Protein AF-A0A4T0FGI4-F1 (afdb_monomer_lite)

Foldseek 3Di:
DVVVVVVVVDPDDDDPVNVVVVVVVVVVVVVVVVVVVVVVVVVVVVVVVVVVVVVVVVVVVVVVVVVVVVVVVCVVPPDDPVVPDDFDDPVVCVVVDVDPDDPDPVVVVVVSVVVVVVVVVVVVVVVVVVVVVVVVVVVVVVVVVVVVVVVVVVVVVVVVVVVVVVVVVVVVVVVVVVVVVVVVVVCVVVVPDDDDDDDDDDDDDDDDDDDDDDDDDDDDDDDDDDDDDDDDDDD

Radius of gyration: 67.24 Å; chains: 1; bounding box: 96×57×202 Å

Sequence (235 aa):
MEQLQQTLESEGTLSLAQKVALLSHLKALNRDSSSVIRQSKQAAAHQAQLSDSVHARVQNLLYERRHLEQEIERCRNFETSYDKVPLVSLEDYQQAADTEQETDEHALMLNRLKFELSTRQQLSERRKQLQDIRSLINSENNETKNSLEDLDSDLDKFVDFARGIQSKLNKLDKVWESKEDKMEEEEEENGAEDSKASKDADDIEIDDVVDKQPQDRDTNDSDHQTAPAEQMDTN

pLDDT: mean 78.05, std 21.8, range [31.23, 98.62]

InterPro domains:
  IPR019163 THO complex, subunit 5 [PF09766] (26-179)
  IPR019163 THO complex, subunit 5 [PTHR13375] (11-171)

Organism: NCBI:txid1540922

Secondary structure (DSSP, 8-state):
-HHHHHHHSS-S---HHHHHHHHHHHHHHHHHHHHHHHHHHHHHHHHHHHHHHHHHHHHHHHHHHHHHHHHHHHHHT---GGGGSPPPPHHHHHHHS-----S-HHHHHHHHHHHHHHHHHHHHHHHHHHHHHHHHHHHHHHHHHHHHHHHHHHHHHHHHHHHHHHHHHHHHHHHHHHHHHHHHHHHHHHSSSS------------------------------------PPPP-

Structure (mmCIF, N/CA/C/O backbone):
data_AF-A0A4T0FGI4-F1
#
_entry.id   AF-A0A4T0FGI4-F1
#
loop_
_atom_site.group_PDB
_atom_site.id
_atom_site.type_symbol
_atom_site.label_atom_id
_atom_site.label_alt_id
_atom_site.label_comp_id
_atom_site.label_asym_id
_atom_site.label_entity_id
_atom_site.label_seq_id
_atom_site.pdbx_PDB_ins_code
_atom_site.Cartn_x
_atom_site.Cartn_y
_atom_site.Cartn_z
_atom_site.occupancy
_atom_site.B_iso_or_equiv
_atom_site.auth_seq_id
_atom_site.auth_comp_id
_atom_site.auth_asym_id
_atom_site.auth_atom_id
_atom_site.pdbx_PDB_model_num
ATOM 1 N N . MET A 1 1 ? 42.341 3.271 -67.255 1.00 49.94 1 MET A N 1
ATOM 2 C CA . MET A 1 1 ? 43.332 2.989 -66.193 1.00 49.94 1 MET A CA 1
ATOM 3 C C . MET A 1 1 ? 44.524 2.232 -66.767 1.00 49.94 1 MET A C 1
ATOM 5 O O . MET A 1 1 ? 45.614 2.773 -66.694 1.00 49.94 1 MET A O 1
ATOM 9 N N . GLU A 1 2 ? 44.328 1.097 -67.451 1.00 55.06 2 GLU A N 1
ATOM 10 C CA . GLU A 1 2 ? 45.424 0.339 -68.101 1.00 55.06 2 GLU A CA 1
ATOM 11 C C . GLU A 1 2 ? 46.259 1.158 -69.101 1.00 55.06 2 GLU A C 1
ATOM 13 O O . GLU A 1 2 ? 47.480 1.168 -69.011 1.00 55.06 2 GLU A O 1
ATOM 18 N N . GLN A 1 3 ? 45.627 1.940 -69.983 1.00 57.97 3 GLN A N 1
ATOM 19 C CA . GLN A 1 3 ? 46.348 2.776 -70.961 1.00 57.97 3 GLN A CA 1
ATOM 20 C C . GLN A 1 3 ? 47.203 3.889 -70.326 1.00 57.97 3 GLN A C 1
ATOM 22 O O . GLN A 1 3 ? 48.157 4.351 -70.938 1.00 57.97 3 GLN A O 1
ATOM 27 N N . LEU A 1 4 ? 46.878 4.324 -69.104 1.00 56.75 4 LEU A N 1
ATOM 28 C CA . LEU A 1 4 ? 47.635 5.351 -68.376 1.00 56.75 4 LEU A CA 1
ATOM 29 C C . LEU A 1 4 ? 48.815 4.752 -67.609 1.00 56.75 4 LEU A C 1
ATOM 31 O O . LEU A 1 4 ? 49.873 5.370 -67.504 1.00 56.75 4 LEU A O 1
ATOM 35 N N . GLN A 1 5 ? 48.636 3.535 -67.106 1.00 59.31 5 GLN A N 1
ATOM 36 C CA . GLN A 1 5 ? 49.669 2.772 -66.416 1.00 59.31 5 GLN A CA 1
ATOM 37 C C . GLN A 1 5 ? 50.796 2.392 -67.389 1.00 59.31 5 GLN A C 1
ATOM 39 O O . GLN A 1 5 ? 51.966 2.631 -67.107 1.00 59.31 5 GLN A O 1
ATOM 44 N N . GLN A 1 6 ? 50.425 1.986 -68.606 1.00 60.91 6 GLN A N 1
ATOM 45 C CA . GLN A 1 6 ? 51.356 1.657 -69.686 1.00 60.91 6 GLN A CA 1
ATOM 46 C C . GLN A 1 6 ? 52.189 2.863 -70.175 1.00 60.91 6 GLN A C 1
ATOM 48 O O . GLN A 1 6 ? 53.320 2.691 -70.616 1.00 60.91 6 GLN A O 1
ATOM 53 N N . THR A 1 7 ? 51.672 4.096 -70.059 1.00 59.41 7 THR A N 1
ATOM 54 C CA . THR A 1 7 ? 52.411 5.332 -70.409 1.00 59.41 7 THR A CA 1
ATOM 55 C C . THR A 1 7 ? 53.355 5.838 -69.318 1.00 59.41 7 THR A C 1
ATOM 57 O O . THR A 1 7 ? 54.210 6.680 -69.586 1.00 59.41 7 THR A O 1
ATOM 60 N N . LEU A 1 8 ? 53.184 5.364 -68.083 1.00 57.50 8 LEU A N 1
ATOM 61 C CA . LEU A 1 8 ? 54.008 5.751 -66.935 1.00 57.50 8 LEU A CA 1
ATOM 62 C C . LEU A 1 8 ? 55.274 4.888 -66.841 1.00 57.50 8 LEU A C 1
ATOM 64 O O . LEU A 1 8 ? 56.305 5.363 -66.380 1.00 57.50 8 LEU A O 1
ATOM 68 N N . GLU A 1 9 ? 55.189 3.647 -67.323 1.00 62.59 9 GLU A N 1
ATOM 69 C CA . GLU A 1 9 ? 56.288 2.677 -67.374 1.00 62.59 9 GLU A CA 1
ATOM 70 C C . GLU A 1 9 ? 57.295 2.960 -68.510 1.00 62.59 9 GLU A C 1
ATOM 72 O O . GLU A 1 9 ? 58.423 2.473 -68.470 1.00 62.59 9 GLU A O 1
ATOM 77 N N . SER A 1 10 ? 56.940 3.792 -69.499 1.00 57.97 10 SER A N 1
ATOM 78 C CA . SER A 1 10 ? 57.853 4.254 -70.552 1.00 57.97 10 SER A CA 1
ATOM 79 C C . SER A 1 10 ? 58.512 5.589 -70.172 1.00 57.97 10 SER A C 1
ATOM 81 O O . SER A 1 10 ? 57.996 6.665 -70.491 1.00 57.97 10 SER A O 1
ATOM 83 N N . GLU A 1 11 ? 59.655 5.555 -69.485 1.00 59.41 11 GLU A N 1
ATOM 84 C CA . GLU A 1 11 ? 60.453 6.762 -69.235 1.00 59.41 11 GLU A CA 1
ATOM 85 C C . GLU A 1 11 ? 60.992 7.352 -70.553 1.00 59.41 11 GLU A C 1
ATOM 87 O O . GLU A 1 11 ? 61.852 6.773 -71.212 1.00 59.41 11 GLU A O 1
ATOM 92 N N . GLY A 1 12 ? 60.490 8.531 -70.943 1.00 58.88 12 GLY A N 1
ATOM 93 C CA . GLY A 1 12 ? 60.982 9.251 -72.123 1.00 58.88 12 GLY A CA 1
ATOM 94 C C . GLY A 1 12 ? 60.157 10.478 -72.516 1.00 58.88 12 GLY A C 1
ATOM 95 O O . GLY A 1 12 ? 59.521 10.499 -73.561 1.00 58.88 12 GLY A O 1
ATOM 96 N N . THR A 1 13 ? 60.171 11.519 -71.676 1.00 64.38 13 THR A N 1
ATOM 97 C CA . THR A 1 13 ? 59.592 12.861 -71.917 1.00 64.38 13 THR A CA 1
ATOM 98 C C . THR A 1 13 ? 58.097 12.911 -72.267 1.00 64.38 13 THR A C 1
ATOM 100 O O . THR A 1 13 ? 57.708 13.242 -73.384 1.00 64.38 13 THR A O 1
ATOM 103 N N . LEU A 1 14 ? 57.231 12.712 -71.264 1.00 65.25 14 LEU A N 1
ATOM 104 C CA . LEU A 1 14 ? 55.844 13.183 -71.361 1.00 65.25 14 LEU A CA 1
ATOM 105 C C . LEU A 1 14 ? 55.843 14.686 -71.700 1.00 65.25 14 LEU A C 1
ATOM 107 O O . LEU A 1 14 ? 56.439 15.490 -70.968 1.00 65.25 14 LEU A O 1
ATOM 111 N N . SER A 1 15 ? 55.158 15.065 -72.778 1.00 83.00 15 SER A N 1
ATOM 112 C CA . SER A 1 15 ? 54.980 16.466 -73.170 1.00 83.00 15 SER A CA 1
ATOM 113 C C . SER A 1 15 ? 54.336 17.258 -72.026 1.00 83.00 15 SER A C 1
ATOM 115 O O . SER A 1 15 ? 53.506 16.731 -71.279 1.00 83.00 15 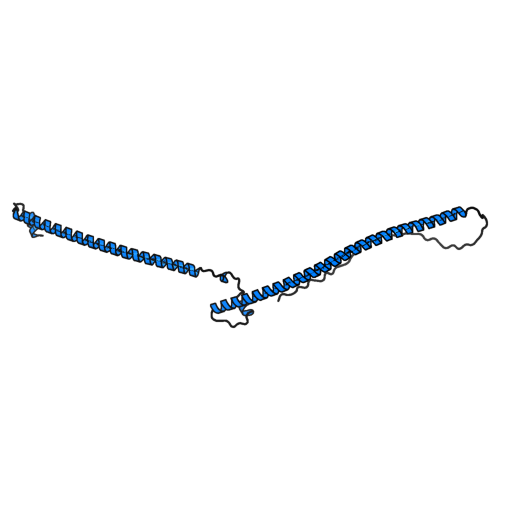SER A O 1
ATOM 117 N N . LEU A 1 16 ? 54.682 18.543 -71.882 1.00 83.00 16 LEU A N 1
ATOM 118 C CA . LEU A 1 16 ? 54.079 19.430 -70.878 1.00 83.00 16 LEU A CA 1
ATOM 119 C C . LEU A 1 16 ? 52.541 19.404 -70.951 1.00 83.00 16 LEU A C 1
ATOM 121 O O . LEU A 1 16 ? 51.880 19.367 -69.916 1.00 83.00 16 LEU A O 1
ATOM 125 N N . ALA A 1 17 ? 51.978 19.306 -72.160 1.00 84.75 17 ALA A N 1
ATOM 126 C CA . ALA A 1 17 ? 50.538 19.171 -72.369 1.00 84.75 17 ALA A CA 1
ATOM 127 C C . ALA A 1 17 ? 49.964 17.865 -71.780 1.00 84.75 17 ALA A C 1
ATOM 129 O O . ALA A 1 17 ? 48.913 17.890 -71.142 1.00 84.75 17 ALA A O 1
ATOM 130 N N . GLN A 1 18 ? 50.670 16.737 -71.923 1.00 85.00 18 GLN A N 1
ATOM 131 C CA . GLN A 1 18 ? 50.253 15.445 -71.363 1.00 85.00 18 GLN A CA 1
ATOM 132 C C . GLN A 1 18 ? 50.316 15.455 -69.829 1.00 85.00 18 GLN A C 1
ATOM 134 O O . GLN A 1 18 ? 49.384 14.996 -69.174 1.00 85.00 18 GLN A O 1
ATOM 139 N N . LYS A 1 19 ? 51.361 16.051 -69.236 1.00 86.50 19 LYS A N 1
ATOM 140 C CA . LYS A 1 19 ? 51.473 16.196 -67.771 1.00 86.50 19 LYS A CA 1
ATOM 141 C C . LYS A 1 19 ? 50.341 17.047 -67.196 1.00 86.50 19 LYS A C 1
ATOM 143 O O . LYS A 1 19 ? 49.751 16.682 -66.182 1.00 86.50 19 LYS A O 1
ATOM 148 N N . VAL A 1 20 ? 50.009 18.161 -67.853 1.00 89.12 20 VAL A N 1
ATOM 149 C CA . VAL A 1 20 ? 48.896 19.035 -67.447 1.00 89.12 20 VAL A CA 1
ATOM 150 C C . VAL A 1 20 ? 47.550 18.309 -67.553 1.00 89.12 20 VAL A C 1
ATOM 152 O O . VAL A 1 20 ? 46.724 18.455 -66.653 1.00 89.12 20 VAL A O 1
ATOM 155 N N . ALA A 1 21 ? 47.345 17.482 -68.584 1.00 90.00 21 ALA A N 1
ATOM 156 C CA . ALA A 1 21 ? 46.137 16.667 -68.734 1.00 90.00 21 ALA A CA 1
ATOM 157 C C . ALA A 1 21 ? 45.997 15.586 -67.643 1.00 90.00 21 ALA A C 1
ATOM 159 O O . ALA A 1 21 ? 44.913 15.390 -67.098 1.00 90.00 21 ALA A O 1
ATOM 160 N N . LEU A 1 22 ? 47.088 14.915 -67.257 1.00 89.00 22 LEU A N 1
ATOM 161 C CA . LEU A 1 22 ? 47.058 13.957 -66.144 1.00 89.00 22 LEU A CA 1
ATOM 162 C C . LEU A 1 22 ? 46.791 14.645 -64.804 1.00 89.00 22 LEU A C 1
ATOM 164 O O . LEU A 1 22 ? 45.999 14.156 -64.000 1.00 89.00 22 LEU A O 1
ATOM 168 N N . LEU A 1 23 ? 47.405 15.808 -64.572 1.00 91.62 23 LEU A N 1
ATOM 169 C CA . LEU A 1 23 ? 47.170 16.597 -63.364 1.00 91.62 23 LEU A CA 1
ATOM 170 C C . LEU A 1 23 ? 45.731 17.122 -63.283 1.00 91.62 23 LEU A C 1
ATOM 172 O O . LEU A 1 23 ? 45.169 17.161 -62.189 1.00 91.62 23 LEU A O 1
ATOM 176 N N . SER A 1 24 ? 45.118 17.525 -64.402 1.00 92.56 24 SER A N 1
ATOM 177 C CA . SER A 1 24 ? 43.709 17.935 -64.413 1.00 92.56 24 SER A CA 1
ATOM 178 C C . SER A 1 24 ? 42.778 16.751 -64.151 1.00 92.56 24 SER A C 1
ATOM 180 O O . SER A 1 24 ? 41.836 16.897 -63.373 1.00 92.56 24 SER A O 1
ATOM 182 N N . HIS A 1 25 ? 43.084 15.569 -64.697 1.00 94.12 25 HIS A N 1
ATOM 183 C CA . HIS A 1 25 ? 42.341 14.342 -64.417 1.00 94.12 25 HIS A CA 1
ATOM 184 C C . HIS A 1 25 ? 42.449 13.924 -62.943 1.00 94.12 25 HIS A C 1
ATOM 186 O O . HIS A 1 25 ? 41.434 13.645 -62.311 1.00 94.12 25 HIS A O 1
ATOM 192 N N . LEU A 1 26 ? 43.648 13.976 -62.351 1.00 94.25 26 LEU A N 1
ATOM 193 C CA . LEU A 1 26 ? 43.852 13.709 -60.923 1.00 94.25 26 LEU A CA 1
ATOM 194 C C . LEU A 1 26 ? 43.074 14.708 -60.058 1.00 94.25 26 LEU A C 1
ATOM 196 O O . LEU A 1 26 ? 42.402 14.307 -59.111 1.00 94.25 26 LEU A O 1
ATOM 200 N N . LYS A 1 27 ? 43.110 16.005 -60.393 1.00 95.81 27 LYS A N 1
ATOM 201 C CA . LYS A 1 27 ? 42.328 17.034 -59.686 1.00 95.81 27 LYS A CA 1
ATOM 202 C C . LYS A 1 27 ? 40.821 16.796 -59.795 1.00 95.81 27 LYS A C 1
ATOM 204 O O . LYS A 1 27 ? 40.122 16.987 -58.802 1.00 95.81 27 LYS A O 1
ATOM 209 N N . ALA A 1 28 ? 40.328 16.373 -60.960 1.00 95.44 28 ALA A N 1
ATOM 210 C CA . ALA A 1 28 ? 38.927 16.002 -61.146 1.00 95.44 28 ALA A CA 1
ATOM 211 C C . ALA A 1 28 ? 38.555 14.802 -60.261 1.00 95.44 28 ALA A C 1
ATOM 213 O O . ALA A 1 28 ? 37.633 14.904 -59.460 1.00 95.44 28 ALA A O 1
ATOM 214 N N . LEU A 1 29 ? 39.357 13.734 -60.289 1.00 95.81 29 LEU A N 1
ATOM 215 C CA . LEU A 1 29 ? 39.149 12.544 -59.462 1.00 95.81 29 LEU A CA 1
ATOM 216 C C . LEU A 1 29 ? 39.214 12.852 -57.954 1.00 95.81 29 LEU A C 1
ATOM 218 O O . LEU A 1 29 ? 38.436 12.317 -57.167 1.00 95.81 29 LEU A O 1
ATOM 222 N N . ASN A 1 30 ? 40.108 13.750 -57.530 1.00 96.06 30 ASN A N 1
ATOM 223 C CA . ASN A 1 30 ? 40.195 14.198 -56.140 1.00 96.06 30 ASN A CA 1
ATOM 224 C C . ASN A 1 30 ? 38.950 15.001 -55.720 1.00 96.06 30 ASN A C 1
ATOM 226 O O . ASN A 1 30 ? 38.432 14.807 -54.618 1.00 96.06 30 ASN A O 1
ATOM 230 N N . ARG A 1 31 ? 38.430 15.862 -56.604 1.00 96.19 31 ARG A N 1
ATOM 231 C CA . ARG A 1 31 ? 37.179 16.596 -56.373 1.00 96.19 31 ARG A CA 1
ATOM 232 C C . ARG A 1 31 ? 35.984 15.648 -56.281 1.00 96.19 31 ARG A C 1
ATOM 234 O O . ARG A 1 31 ? 35.157 15.828 -55.389 1.00 96.19 31 ARG A O 1
ATOM 241 N N . ASP A 1 32 ? 35.922 14.640 -57.145 1.00 96.19 32 ASP A N 1
ATOM 242 C CA . ASP A 1 32 ? 34.870 13.621 -57.123 1.00 96.19 32 ASP A CA 1
ATOM 243 C C . ASP A 1 32 ? 34.935 12.799 -55.831 1.00 96.19 32 ASP A C 1
ATOM 245 O O . ASP A 1 32 ? 33.934 12.679 -55.127 1.00 96.19 32 ASP A O 1
ATOM 249 N N . SER A 1 33 ? 36.128 12.342 -55.438 1.00 95.94 33 SER A N 1
ATOM 250 C CA . SER A 1 33 ? 36.358 11.661 -54.156 1.00 95.94 33 SER A CA 1
ATOM 251 C C . SER A 1 33 ? 35.946 12.528 -52.960 1.00 95.94 33 SER A C 1
ATOM 253 O O . SER A 1 33 ? 35.201 12.085 -52.087 1.00 95.94 33 SER A O 1
ATOM 255 N N . SER A 1 34 ? 36.331 13.806 -52.953 1.00 96.25 34 SER A N 1
ATOM 256 C CA . SER A 1 34 ? 35.939 14.756 -51.904 1.00 96.25 34 SER A CA 1
ATOM 257 C C . SER A 1 34 ? 34.422 14.980 -51.856 1.00 96.25 34 SER A C 1
ATOM 259 O O . SER A 1 34 ? 33.848 15.121 -50.774 1.00 96.25 34 SER A O 1
ATOM 261 N N . SER A 1 35 ? 33.755 14.990 -53.015 1.00 97.00 35 SER A N 1
ATOM 262 C CA . SER A 1 35 ? 32.295 15.076 -53.119 1.00 97.00 35 SER A CA 1
ATOM 263 C C . SER A 1 35 ? 31.624 13.837 -52.525 1.00 97.00 35 SER A C 1
ATOM 265 O O . SER A 1 35 ? 30.727 13.971 -51.693 1.00 97.00 35 SER A O 1
ATOM 267 N N . VAL A 1 36 ? 32.107 12.639 -52.870 1.00 97.25 36 VAL A N 1
ATOM 268 C CA . VAL A 1 36 ? 31.606 11.368 -52.323 1.00 97.25 36 VAL A CA 1
ATOM 269 C C . VAL A 1 36 ? 31.794 11.313 -50.806 1.00 97.25 36 VAL A C 1
ATOM 271 O O . VAL A 1 36 ? 30.851 10.982 -50.092 1.00 97.25 36 VAL A O 1
ATOM 274 N N . ILE A 1 37 ? 32.961 11.712 -50.291 1.00 97.19 37 ILE A N 1
ATOM 275 C CA . ILE A 1 37 ? 33.228 11.778 -48.843 1.00 97.19 37 ILE A CA 1
ATOM 276 C C . ILE A 1 37 ? 32.272 12.757 -48.152 1.00 97.19 37 ILE A C 1
ATOM 278 O O . ILE A 1 37 ? 31.762 12.485 -47.064 1.00 97.19 37 ILE A O 1
ATOM 282 N N . ARG A 1 38 ? 31.995 13.912 -48.767 1.00 97.44 38 ARG A N 1
ATOM 283 C CA . ARG A 1 38 ? 31.041 14.877 -48.210 1.00 97.44 38 ARG A CA 1
ATOM 284 C C . ARG A 1 38 ? 29.624 14.306 -48.173 1.00 97.44 38 ARG A C 1
ATOM 286 O O . ARG A 1 38 ? 28.947 14.472 -47.161 1.00 97.44 38 ARG A O 1
ATOM 293 N N . GLN A 1 39 ? 29.192 13.638 -49.240 1.00 97.38 39 GLN A N 1
ATOM 294 C CA . GLN A 1 39 ? 27.875 13.004 -49.314 1.00 97.38 39 GLN A CA 1
ATOM 295 C C . GLN A 1 39 ? 27.738 11.874 -48.290 1.00 97.38 39 GLN A C 1
ATOM 297 O O . GLN A 1 39 ? 26.747 11.833 -47.565 1.00 97.38 39 GLN A O 1
ATOM 302 N N . SER A 1 40 ? 28.745 11.007 -48.157 1.00 96.94 40 SER A N 1
ATOM 303 C CA . SER A 1 40 ? 28.722 9.920 -47.173 1.00 96.94 40 SER A CA 1
ATOM 304 C C . SER A 1 40 ? 28.716 10.450 -45.739 1.00 96.94 40 SER A C 1
ATOM 306 O O . SER A 1 40 ? 27.952 9.958 -44.912 1.00 96.94 40 SER A O 1
ATOM 308 N N . LYS A 1 41 ? 29.473 11.517 -45.449 1.00 98.00 41 LYS A N 1
ATOM 309 C CA . LYS A 1 41 ? 29.443 12.193 -44.144 1.00 98.00 41 LYS A CA 1
ATOM 310 C C . LYS A 1 41 ? 28.068 12.789 -43.838 1.00 98.00 41 LYS A C 1
ATOM 312 O O . LYS A 1 41 ? 27.598 12.670 -42.711 1.00 98.00 41 LYS A O 1
ATOM 317 N N . GLN A 1 42 ? 27.423 13.419 -44.819 1.00 97.38 42 GLN A N 1
ATOM 318 C CA . GLN A 1 42 ? 26.067 13.955 -44.660 1.00 97.38 42 GLN A CA 1
ATOM 319 C C . GLN A 1 42 ? 25.041 12.839 -44.434 1.00 97.38 42 GLN A C 1
ATOM 321 O O . GLN A 1 42 ? 24.223 12.948 -43.525 1.00 97.38 42 GLN A O 1
ATOM 326 N N . ALA A 1 43 ? 25.122 11.748 -45.199 1.00 97.38 43 ALA A N 1
ATOM 327 C CA . ALA A 1 43 ? 24.251 10.590 -45.030 1.00 97.38 43 ALA A CA 1
ATOM 328 C C . ALA A 1 43 ? 24.432 9.938 -43.650 1.00 97.38 43 ALA A C 1
ATOM 330 O O . ALA A 1 43 ? 23.447 9.682 -42.963 1.00 97.38 43 ALA A O 1
ATOM 331 N N . ALA A 1 44 ? 25.676 9.736 -43.205 1.00 97.75 44 ALA A N 1
ATOM 332 C CA . ALA A 1 44 ? 25.974 9.191 -41.883 1.00 97.75 44 ALA A CA 1
ATOM 333 C C . ALA A 1 44 ? 25.470 10.105 -40.754 1.00 97.75 44 ALA A C 1
ATOM 335 O O . ALA A 1 44 ? 24.864 9.620 -39.803 1.00 97.75 44 ALA A O 1
ATOM 336 N N . ALA A 1 45 ? 25.654 11.424 -40.879 1.00 97.94 45 ALA A N 1
ATOM 337 C CA . ALA A 1 45 ? 25.141 12.388 -39.906 1.00 97.94 45 ALA A CA 1
ATOM 338 C C . ALA A 1 45 ? 23.606 12.371 -39.829 1.00 97.94 45 ALA A C 1
ATOM 340 O O . ALA A 1 45 ? 23.051 12.386 -38.734 1.00 97.94 45 ALA A O 1
ATOM 341 N N . HIS A 1 46 ? 22.920 12.280 -40.971 1.00 97.62 46 HIS A N 1
ATOM 342 C CA . HIS A 1 46 ? 21.462 12.165 -41.012 1.00 97.62 46 HIS A CA 1
ATOM 343 C C . HIS A 1 46 ? 20.968 10.864 -40.360 1.00 97.62 46 HIS A C 1
ATOM 345 O O . HIS A 1 46 ? 20.016 10.882 -39.585 1.00 97.62 46 HIS A O 1
ATOM 351 N N . GLN A 1 47 ? 21.629 9.733 -40.631 1.00 97.50 47 GLN A N 1
ATOM 352 C CA . GLN A 1 47 ? 21.295 8.455 -39.994 1.00 97.50 47 GLN A CA 1
ATOM 353 C C . GLN A 1 47 ? 21.529 8.488 -38.477 1.00 97.50 47 GLN A C 1
ATOM 355 O O . GLN A 1 47 ? 20.692 7.991 -37.727 1.00 97.50 47 GLN A O 1
ATOM 360 N N . ALA A 1 48 ? 22.612 9.122 -38.015 1.00 97.44 48 ALA A N 1
ATOM 361 C CA . ALA A 1 48 ? 22.869 9.314 -36.588 1.00 97.44 48 ALA A CA 1
ATOM 362 C C . ALA A 1 48 ? 21.757 10.143 -35.922 1.00 97.44 48 ALA A C 1
ATOM 364 O O . ALA A 1 48 ? 21.180 9.707 -34.932 1.00 97.44 48 ALA A O 1
ATOM 365 N N . GLN A 1 49 ? 21.366 11.271 -36.525 1.00 97.75 49 GLN A N 1
ATOM 366 C CA . GLN A 1 49 ? 20.264 12.102 -36.025 1.00 97.75 49 GLN A CA 1
ATOM 367 C C . GLN A 1 49 ? 18.930 11.348 -35.970 1.00 97.75 49 GLN A C 1
ATOM 369 O O . GLN A 1 49 ? 18.174 11.485 -35.007 1.00 97.75 49 GLN A O 1
ATOM 374 N N . LEU A 1 50 ? 18.635 10.533 -36.987 1.00 97.88 50 LEU A N 1
ATOM 375 C CA . LEU A 1 50 ? 17.435 9.701 -36.993 1.00 97.88 50 LEU A CA 1
ATOM 376 C C . LEU A 1 50 ? 17.477 8.675 -35.854 1.00 97.88 50 LEU A C 1
ATOM 378 O O . LEU A 1 50 ? 16.498 8.556 -35.118 1.00 97.88 50 LEU A O 1
ATOM 382 N N . SER A 1 51 ? 18.607 7.988 -35.675 1.00 98.12 51 SER A N 1
ATOM 383 C CA . SER A 1 51 ? 18.817 7.047 -34.571 1.00 98.12 51 SER A CA 1
ATOM 384 C C . SER A 1 51 ? 18.596 7.715 -33.213 1.00 98.12 51 SER A C 1
ATOM 386 O O . SER A 1 51 ? 17.856 7.183 -32.388 1.00 98.12 51 SER A O 1
ATOM 388 N N . ASP A 1 52 ? 19.154 8.907 -33.003 1.00 98.25 52 ASP A N 1
ATOM 389 C CA . ASP A 1 52 ? 18.994 9.663 -31.758 1.00 98.25 52 ASP A CA 1
ATOM 390 C C . ASP A 1 52 ? 17.531 10.059 -31.518 1.00 98.25 52 ASP A C 1
ATOM 392 O O . ASP A 1 52 ? 17.017 9.920 -30.407 1.00 98.25 52 ASP A O 1
ATOM 396 N N . SER A 1 53 ? 16.820 10.485 -32.568 1.00 98.06 53 SER A N 1
ATOM 397 C CA . SER A 1 53 ? 15.398 10.835 -32.471 1.00 98.06 53 SER A CA 1
ATOM 398 C C . SER A 1 53 ? 14.521 9.633 -32.101 1.00 98.06 53 SER A C 1
ATOM 400 O O . SER A 1 53 ? 13.620 9.742 -31.266 1.00 98.06 53 SER A O 1
ATOM 402 N N . VAL A 1 54 ? 14.812 8.461 -32.677 1.00 98.19 54 VAL A N 1
ATOM 403 C CA . VAL A 1 54 ? 14.120 7.210 -32.356 1.00 98.19 54 VAL A CA 1
ATOM 404 C C . VAL A 1 54 ? 14.463 6.781 -30.936 1.00 98.19 54 VAL A C 1
ATOM 406 O O . VAL A 1 54 ? 13.565 6.398 -30.189 1.00 98.19 54 VAL A O 1
ATOM 409 N N . HIS A 1 55 ? 15.728 6.900 -30.530 1.00 98.25 55 HIS A N 1
ATOM 410 C CA . HIS A 1 55 ? 16.153 6.580 -29.174 1.00 98.25 55 HIS A CA 1
ATOM 411 C C . HIS A 1 55 ? 15.425 7.446 -28.142 1.00 98.25 55 HIS A C 1
ATOM 413 O O . HIS A 1 55 ? 14.856 6.907 -27.196 1.00 98.25 55 HIS A O 1
ATOM 419 N N . ALA A 1 56 ? 15.340 8.761 -28.361 1.00 98.38 56 ALA A N 1
ATOM 420 C CA . ALA A 1 56 ? 14.581 9.664 -27.499 1.00 98.38 56 ALA A CA 1
ATOM 421 C C . ALA A 1 56 ? 13.098 9.263 -27.406 1.00 98.38 56 ALA A C 1
ATOM 423 O O . ALA A 1 56 ? 12.522 9.246 -26.318 1.00 98.38 56 ALA A O 1
ATOM 424 N N . ARG A 1 57 ? 12.483 8.860 -28.526 1.00 98.44 57 ARG A N 1
ATOM 425 C CA . ARG A 1 57 ? 11.096 8.373 -28.537 1.00 98.44 57 ARG A CA 1
ATOM 426 C C . ARG A 1 57 ? 10.923 7.084 -27.736 1.00 98.44 57 ARG A C 1
ATOM 428 O O . ARG A 1 57 ? 9.957 6.966 -26.989 1.00 98.44 57 ARG A O 1
ATOM 435 N N . VAL A 1 58 ? 11.849 6.137 -27.878 1.00 98.50 58 VAL A N 1
ATOM 436 C CA . VAL A 1 58 ? 11.844 4.890 -27.102 1.00 98.50 58 VAL A CA 1
ATOM 437 C C . VAL A 1 58 ? 11.978 5.193 -25.614 1.00 98.50 58 VAL A C 1
ATOM 439 O O . VAL A 1 58 ? 11.220 4.637 -24.827 1.00 98.50 58 VAL A O 1
ATOM 442 N N . GLN A 1 59 ? 12.868 6.111 -25.223 1.00 98.56 59 GLN A N 1
ATOM 443 C CA . GLN A 1 59 ? 12.994 6.514 -23.822 1.00 98.56 59 GLN A CA 1
ATOM 444 C C . GLN A 1 59 ? 11.685 7.097 -23.285 1.00 98.56 59 GLN A C 1
ATOM 446 O O . GLN A 1 59 ? 11.229 6.656 -22.235 1.00 98.56 59 GLN A O 1
ATOM 451 N N . ASN A 1 60 ? 11.029 8.002 -24.020 1.00 98.31 60 ASN A N 1
ATOM 452 C CA . ASN A 1 60 ? 9.733 8.557 -23.611 1.00 98.31 60 ASN A CA 1
ATOM 453 C C . ASN A 1 60 ? 8.690 7.457 -23.344 1.00 98.31 60 ASN A C 1
ATOM 455 O O . ASN A 1 60 ? 8.032 7.480 -22.308 1.00 98.31 60 ASN A O 1
ATOM 459 N N . LEU A 1 61 ? 8.593 6.461 -24.231 1.00 98.62 61 LEU A N 1
ATOM 460 C CA . LEU A 1 61 ? 7.677 5.327 -24.055 1.00 98.62 61 LEU A CA 1
ATOM 461 C C . LEU A 1 61 ? 8.064 4.434 -22.869 1.00 98.62 61 LEU A C 1
ATOM 463 O O . LEU A 1 61 ? 7.193 3.927 -22.170 1.00 98.62 61 LEU A O 1
ATOM 467 N N . LEU A 1 62 ? 9.359 4.232 -22.613 1.00 98.62 62 LEU A N 1
ATOM 468 C CA . LEU A 1 62 ? 9.823 3.478 -21.444 1.00 98.62 62 LEU A CA 1
ATOM 469 C C . LEU A 1 62 ? 9.497 4.202 -20.133 1.00 98.62 62 LEU A C 1
ATOM 471 O O . LEU A 1 62 ? 9.138 3.547 -19.154 1.00 98.62 62 LEU A O 1
ATOM 475 N N . TYR A 1 63 ? 9.600 5.533 -20.113 1.00 98.62 63 TYR A N 1
ATOM 476 C CA . TYR A 1 63 ? 9.169 6.342 -18.974 1.00 98.62 63 TYR A CA 1
ATOM 477 C C . TYR A 1 63 ? 7.666 6.228 -18.746 1.00 98.62 63 TYR A C 1
ATOM 479 O O . TYR A 1 63 ? 7.254 5.977 -17.617 1.00 98.62 63 TYR A O 1
ATOM 487 N N . GLU A 1 64 ? 6.863 6.355 -19.803 1.00 98.38 64 GLU A N 1
ATOM 488 C CA . GLU A 1 64 ? 5.410 6.193 -19.726 1.00 98.38 64 GLU A CA 1
ATOM 489 C C . GLU A 1 64 ? 5.036 4.799 -19.213 1.00 98.38 64 GLU A C 1
ATOM 491 O O . GLU A 1 64 ? 4.290 4.682 -18.244 1.00 98.38 64 GLU A O 1
ATOM 496 N N . ARG A 1 65 ? 5.641 3.742 -19.770 1.00 98.38 65 ARG A N 1
ATOM 497 C CA . ARG A 1 65 ? 5.432 2.364 -19.312 1.00 98.38 65 ARG A CA 1
ATOM 498 C C . ARG A 1 65 ? 5.745 2.213 -17.827 1.00 98.38 65 ARG A C 1
ATOM 500 O O . ARG A 1 65 ? 4.913 1.707 -17.086 1.00 98.38 65 ARG A O 1
ATOM 507 N N . ARG A 1 66 ? 6.920 2.674 -17.382 1.00 98.50 66 ARG A N 1
ATOM 508 C CA . ARG A 1 66 ? 7.318 2.598 -15.968 1.00 98.50 66 ARG A CA 1
ATOM 509 C C . ARG A 1 66 ? 6.359 3.385 -15.073 1.00 98.50 66 ARG A C 1
ATOM 511 O O . ARG A 1 66 ? 6.054 2.931 -13.976 1.00 98.50 66 ARG A O 1
ATOM 518 N N . HIS A 1 67 ? 5.911 4.560 -15.510 1.00 98.31 67 HIS A N 1
ATOM 519 C CA . HIS A 1 67 ? 4.972 5.372 -14.744 1.00 98.31 67 HIS A CA 1
ATOM 520 C C . HIS A 1 67 ? 3.629 4.657 -14.566 1.00 98.31 67 HIS A C 1
ATOM 522 O O . HIS A 1 67 ? 3.134 4.563 -13.444 1.00 98.31 67 HIS A O 1
ATOM 528 N N . LEU A 1 68 ? 3.097 4.084 -15.648 1.00 98.50 68 LEU A N 1
ATOM 529 C CA . LEU A 1 68 ? 1.870 3.294 -15.620 1.00 98.50 68 LEU A CA 1
ATOM 530 C C . LEU A 1 68 ? 2.029 2.027 -14.772 1.00 98.50 68 LEU A C 1
ATOM 532 O O . LEU A 1 68 ? 1.148 1.722 -13.981 1.00 98.50 68 LEU A O 1
ATOM 536 N N . GLU A 1 69 ? 3.156 1.316 -14.874 1.00 98.25 69 GLU A N 1
ATOM 537 C CA . GLU A 1 69 ? 3.467 0.158 -14.021 1.00 98.25 69 GLU A CA 1
ATOM 538 C C . GLU A 1 69 ? 3.426 0.543 -12.532 1.00 98.25 69 GLU A C 1
ATOM 540 O O . GLU A 1 69 ? 2.734 -0.101 -11.746 1.00 98.25 69 GLU A O 1
ATOM 545 N N . GLN A 1 70 ? 4.079 1.647 -12.158 1.00 97.94 70 GLN A N 1
ATOM 546 C CA . GLN A 1 70 ? 4.066 2.161 -10.784 1.00 97.94 70 GLN A CA 1
ATOM 547 C C . GLN A 1 70 ? 2.676 2.615 -10.332 1.00 97.94 70 GLN A C 1
ATOM 549 O O . GLN A 1 70 ? 2.334 2.508 -9.158 1.00 97.94 70 GLN A O 1
ATOM 554 N N . GLU A 1 71 ? 1.870 3.182 -11.224 1.00 98.06 71 GLU A N 1
ATOM 555 C CA . GLU A 1 71 ? 0.497 3.571 -10.908 1.00 98.06 71 GLU A CA 1
ATOM 556 C C . GLU A 1 71 ? -0.413 2.358 -10.721 1.00 98.06 71 GLU A C 1
ATOM 558 O O . GLU A 1 71 ? -1.153 2.303 -9.743 1.00 98.06 71 GLU A O 1
ATOM 563 N N . ILE A 1 72 ? -0.278 1.338 -11.568 1.00 97.56 72 ILE A N 1
ATOM 564 C CA . ILE A 1 72 ? -0.983 0.062 -11.421 1.00 97.56 72 ILE A CA 1
ATOM 565 C C . ILE A 1 72 ? -0.602 -0.610 -10.100 1.00 97.56 72 ILE A C 1
ATOM 567 O O . ILE A 1 72 ? -1.483 -1.087 -9.390 1.00 97.56 72 ILE A O 1
ATOM 571 N N . GLU A 1 73 ? 0.682 -0.639 -9.738 1.00 97.38 73 GLU A N 1
ATOM 572 C CA . GLU A 1 73 ? 1.130 -1.168 -8.444 1.00 97.38 73 GLU A CA 1
ATOM 573 C C . GLU A 1 73 ? 0.551 -0.372 -7.271 1.00 97.38 73 GLU A C 1
ATOM 575 O O . GLU A 1 73 ? 0.063 -0.971 -6.314 1.00 97.38 73 GLU A O 1
ATOM 580 N N . ARG A 1 74 ? 0.523 0.964 -7.359 1.00 96.31 74 ARG A N 1
ATOM 581 C CA . ARG A 1 74 ? -0.127 1.819 -6.353 1.00 96.31 74 ARG A CA 1
ATOM 582 C C . ARG A 1 74 ? -1.619 1.513 -6.219 1.00 96.31 74 ARG A C 1
ATOM 584 O O . ARG A 1 74 ? -2.107 1.427 -5.099 1.00 96.31 74 ARG A O 1
ATOM 591 N N . CYS A 1 75 ? -2.330 1.322 -7.329 1.00 94.44 75 CYS A N 1
ATOM 592 C CA . CYS A 1 75 ? -3.750 0.968 -7.316 1.00 94.44 75 CYS A CA 1
ATOM 593 C C . CYS A 1 75 ? -4.002 -0.448 -6.782 1.00 94.44 75 CYS A C 1
ATOM 595 O O . CYS A 1 75 ? -4.984 -0.663 -6.084 1.00 94.44 75 CYS A O 1
ATOM 597 N N . ARG A 1 76 ? -3.129 -1.416 -7.086 1.00 91.31 76 ARG A N 1
ATOM 598 C CA . ARG A 1 76 ? -3.241 -2.797 -6.585 1.00 91.31 76 ARG A CA 1
ATOM 599 C C . ARG A 1 76 ? -2.962 -2.900 -5.092 1.00 91.31 76 ARG A C 1
ATOM 601 O O . ARG A 1 76 ? -3.639 -3.648 -4.403 1.00 91.31 76 ARG A O 1
ATOM 608 N N . ASN A 1 77 ? -1.987 -2.138 -4.609 1.00 91.25 77 ASN A N 1
ATOM 609 C CA . ASN A 1 77 ? -1.613 -2.086 -3.197 1.00 91.25 77 ASN A CA 1
ATOM 610 C C . ASN A 1 77 ? -2.444 -1.059 -2.416 1.00 91.25 77 ASN A C 1
ATOM 612 O O . ASN A 1 77 ? -2.061 -0.662 -1.315 1.00 91.25 77 ASN A O 1
ATOM 616 N N . PHE A 1 78 ? -3.544 -0.575 -2.994 1.00 91.00 78 PHE A N 1
ATOM 617 C CA . PHE A 1 78 ? -4.441 0.330 -2.306 1.00 91.00 78 PHE A CA 1
ATOM 618 C C . PHE A 1 78 ? -5.177 -0.439 -1.209 1.00 91.00 78 PHE A C 1
ATOM 620 O O . PHE A 1 78 ? -6.181 -1.100 -1.458 1.00 91.00 78 PHE A O 1
ATOM 627 N N . GLU A 1 79 ? -4.652 -0.360 0.011 1.00 87.06 79 GLU A N 1
ATOM 628 C CA . GLU A 1 79 ? -5.323 -0.891 1.191 1.00 87.06 79 GLU A CA 1
ATOM 629 C C . GLU A 1 79 ? -6.575 -0.070 1.477 1.00 87.06 79 GLU A C 1
ATOM 631 O O . GLU A 1 79 ? -6.512 1.132 1.760 1.00 87.06 79 GLU A O 1
ATOM 636 N N . THR A 1 80 ? -7.723 -0.7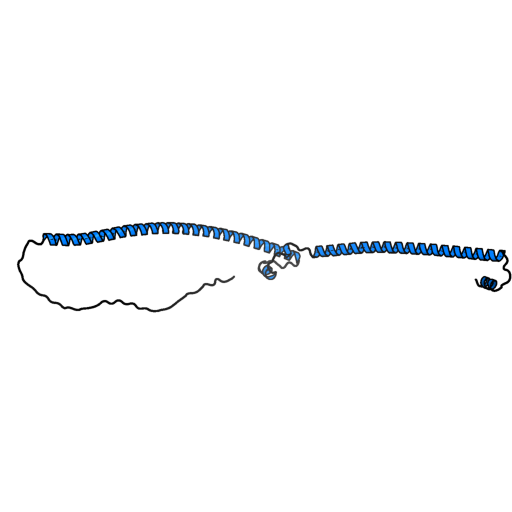31 1.449 1.00 85.75 80 THR A N 1
ATOM 637 C CA . THR A 1 80 ? -8.9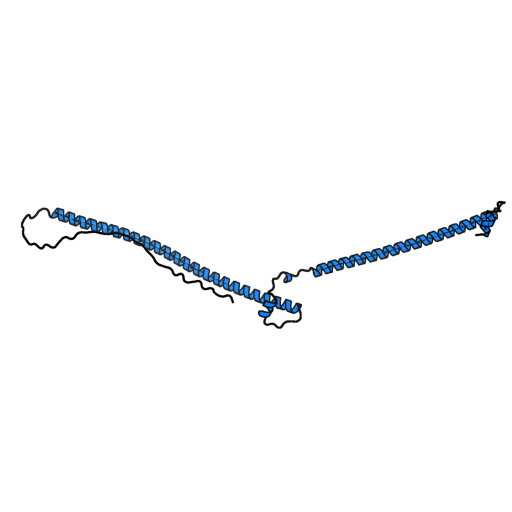79 -0.104 1.831 1.00 85.75 80 THR A CA 1
ATOM 638 C C . THR A 1 80 ? -9.190 -0.228 3.338 1.00 85.75 80 THR A C 1
ATOM 640 O O . THR A 1 80 ? -8.663 -1.118 4.008 1.00 85.75 80 THR A O 1
ATOM 643 N N . SER A 1 81 ? -9.998 0.662 3.913 1.00 82.50 81 SER A N 1
ATOM 644 C CA . SER A 1 81 ? -10.318 0.585 5.343 1.00 82.50 81 SER A CA 1
ATOM 645 C C . SER A 1 81 ? -11.054 -0.705 5.726 1.00 82.50 81 SER A C 1
ATOM 647 O O . SER A 1 81 ? -10.963 -1.108 6.884 1.00 82.50 81 SER A O 1
ATOM 649 N N . TYR A 1 82 ? -11.774 -1.352 4.796 1.00 79.25 82 TYR A N 1
ATOM 650 C CA . TYR A 1 82 ? -12.519 -2.579 5.097 1.00 79.25 82 TYR A CA 1
ATOM 651 C C . TYR A 1 82 ? -11.609 -3.811 5.199 1.00 79.25 82 TYR A C 1
ATOM 653 O O . TYR A 1 82 ? -11.934 -4.712 5.966 1.00 79.25 82 TYR A O 1
ATOM 661 N N . ASP A 1 83 ? -10.445 -3.825 4.535 1.00 78.94 83 ASP A N 1
ATOM 662 C CA . ASP A 1 83 ? -9.470 -4.930 4.622 1.00 78.94 83 ASP A CA 1
ATOM 663 C C . ASP A 1 83 ? -8.941 -5.134 6.053 1.00 78.94 83 ASP A C 1
ATOM 665 O O . ASP A 1 83 ? -8.503 -6.219 6.429 1.00 78.94 83 ASP A O 1
ATOM 669 N N . LYS A 1 84 ? -9.000 -4.083 6.880 1.00 82.62 84 LYS A N 1
ATOM 670 C CA . LYS A 1 84 ? -8.551 -4.091 8.283 1.00 82.62 84 LYS A CA 1
ATOM 671 C C . LYS A 1 84 ? -9.657 -4.490 9.259 1.00 82.62 84 LYS A C 1
ATOM 673 O O . LYS A 1 84 ? -9.389 -4.637 10.451 1.00 82.62 84 LYS A O 1
ATOM 678 N N . VAL A 1 85 ? -10.901 -4.620 8.795 1.00 83.75 85 VAL A N 1
ATOM 679 C CA . VAL A 1 85 ? -12.036 -4.945 9.660 1.00 83.75 85 VAL A CA 1
ATOM 680 C C . VAL A 1 85 ? -12.091 -6.461 9.850 1.00 83.75 85 VAL A C 1
ATOM 682 O O . VAL A 1 85 ? -12.249 -7.184 8.870 1.00 83.75 85 VAL A O 1
ATOM 685 N N . PRO A 1 86 ? -12.009 -6.974 11.091 1.00 84.31 86 PRO A N 1
ATOM 686 C CA . PRO A 1 86 ? -12.244 -8.390 11.333 1.00 84.31 86 PRO A CA 1
ATOM 687 C C . PRO A 1 86 ? -13.715 -8.687 11.033 1.00 84.31 86 PRO A C 1
ATOM 689 O O . PRO A 1 86 ? -14.600 -8.120 11.679 1.00 84.31 86 PRO A O 1
ATOM 692 N N . LEU A 1 87 ? -13.964 -9.524 10.027 1.00 84.19 87 LEU A N 1
ATOM 693 C CA . LEU A 1 87 ? -15.298 -9.975 9.638 1.00 84.19 87 LEU A CA 1
ATOM 694 C C . LEU A 1 87 ? -15.542 -11.404 10.140 1.00 84.19 87 LEU A C 1
ATOM 696 O O . LEU A 1 87 ? -14.662 -12.257 10.021 1.00 84.19 87 LEU A O 1
ATOM 700 N N . VAL A 1 88 ? -16.760 -11.678 10.615 1.00 83.94 88 VAL A N 1
ATOM 701 C CA . VAL A 1 88 ? -17.256 -13.025 10.972 1.00 83.94 88 VAL A CA 1
ATOM 702 C C . VAL A 1 88 ? -17.094 -13.984 9.798 1.00 83.94 88 VAL A C 1
ATOM 704 O O . VAL A 1 88 ? -17.362 -13.568 8.673 1.00 83.94 88 VAL A O 1
ATOM 707 N N . SER A 1 89 ? -16.632 -15.220 10.023 1.00 86.19 89 SER A N 1
ATOM 708 C CA . SER A 1 89 ? -16.311 -16.180 8.954 1.00 86.19 89 SER A CA 1
ATOM 709 C C . SER A 1 89 ? -17.494 -16.412 7.997 1.00 86.19 89 SER A C 1
ATOM 711 O O . SER A 1 89 ? -18.643 -16.140 8.336 1.00 86.19 89 SER A O 1
ATOM 713 N N . LEU A 1 90 ? -17.227 -16.869 6.768 1.00 82.56 90 LEU A N 1
ATOM 714 C CA . LEU A 1 90 ? -18.304 -17.090 5.790 1.00 82.56 90 LEU A CA 1
ATOM 715 C C . LEU A 1 90 ? -19.302 -18.156 6.257 1.00 82.56 90 LEU A C 1
ATOM 717 O O . LEU A 1 90 ? -20.489 -18.022 5.981 1.00 82.56 90 LEU A O 1
ATOM 721 N N . GLU A 1 91 ? -18.825 -19.174 6.970 1.00 83.81 91 GLU A N 1
ATOM 722 C CA . GLU A 1 91 ? -19.658 -20.244 7.520 1.00 83.81 91 GLU A CA 1
ATOM 723 C C . GLU A 1 91 ? -20.596 -19.703 8.604 1.00 83.81 91 GLU A C 1
ATOM 725 O O . GLU A 1 91 ? -21.810 -19.861 8.500 1.00 83.81 91 GLU A O 1
ATOM 730 N N . ASP A 1 92 ? -20.052 -18.962 9.572 1.00 84.25 92 ASP A N 1
ATOM 731 C CA . ASP A 1 92 ? -20.840 -18.347 10.645 1.00 84.25 92 ASP A CA 1
ATOM 732 C C . ASP A 1 92 ? -21.835 -17.313 10.095 1.00 84.25 92 ASP A C 1
ATOM 734 O O . ASP A 1 92 ? -22.967 -17.210 10.566 1.00 84.25 92 ASP A O 1
ATOM 738 N N . TYR A 1 93 ? -21.436 -16.554 9.068 1.00 86.00 93 TYR A N 1
ATOM 739 C CA . TYR A 1 93 ? -22.322 -15.612 8.388 1.00 86.00 93 TYR A CA 1
ATOM 740 C C . TYR A 1 93 ? -23.490 -16.327 7.706 1.00 86.00 93 TYR A C 1
ATOM 742 O O . TYR A 1 93 ? -24.618 -15.883 7.857 1.00 86.00 93 TYR A O 1
ATOM 750 N N . GLN A 1 94 ? -23.249 -17.430 6.993 1.00 83.69 94 GLN A N 1
ATOM 751 C CA . GLN A 1 94 ? -24.312 -18.194 6.327 1.00 83.69 94 GLN A CA 1
ATOM 752 C C . GLN A 1 94 ? -25.245 -18.904 7.315 1.00 83.69 94 GLN A C 1
ATOM 754 O O . GLN A 1 94 ? -26.409 -19.120 6.999 1.00 83.69 94 GLN A O 1
ATOM 759 N N . GLN A 1 95 ? -24.756 -19.261 8.504 1.00 83.88 95 GLN A N 1
ATOM 760 C CA . GLN A 1 95 ? -25.598 -19.816 9.566 1.00 83.88 95 GLN A CA 1
ATOM 761 C C . GLN A 1 95 ? -26.466 -18.743 10.235 1.00 83.88 95 GLN A C 1
ATOM 763 O O . GLN A 1 95 ? -27.621 -19.001 10.566 1.00 83.88 95 GLN A O 1
ATOM 768 N N . ALA A 1 96 ? -25.914 -17.548 10.459 1.00 79.75 96 ALA A N 1
ATOM 769 C CA . ALA A 1 96 ? -26.606 -16.469 11.162 1.00 79.75 96 ALA A CA 1
ATOM 770 C C . ALA A 1 96 ? -27.499 -15.618 10.244 1.00 79.75 96 ALA A C 1
ATOM 772 O O . ALA A 1 96 ? -28.522 -15.091 10.682 1.00 79.75 96 ALA A O 1
ATOM 773 N N . ALA A 1 97 ? -27.104 -15.453 8.984 1.00 74.56 97 ALA A N 1
ATOM 774 C CA . ALA A 1 97 ? -27.864 -14.751 7.969 1.00 74.56 97 ALA A CA 1
ATOM 775 C C . ALA A 1 97 ? -28.596 -15.785 7.112 1.00 74.56 97 ALA A C 1
ATOM 777 O O . ALA A 1 97 ? -27.987 -16.466 6.295 1.00 74.56 97 ALA A O 1
ATOM 778 N N . ASP A 1 98 ? -29.918 -15.843 7.262 1.00 69.19 98 ASP A N 1
ATOM 779 C CA . ASP A 1 98 ? -30.844 -16.729 6.534 1.00 69.19 98 ASP A CA 1
ATOM 780 C C . ASP A 1 98 ? -31.004 -16.315 5.049 1.00 69.19 98 ASP A C 1
ATOM 782 O O . ASP A 1 98 ? -32.099 -16.254 4.495 1.00 69.19 98 ASP A O 1
ATOM 786 N N . THR A 1 99 ? -29.908 -15.885 4.416 1.00 64.38 99 THR A N 1
ATOM 787 C CA . THR A 1 99 ? -29.895 -15.232 3.103 1.00 64.38 99 THR A CA 1
ATOM 788 C C . THR A 1 99 ? -29.389 -16.208 2.050 1.00 64.38 99 THR A C 1
ATOM 790 O O . THR A 1 99 ? -28.366 -16.865 2.246 1.00 64.38 99 THR A O 1
ATOM 793 N N . GLU A 1 100 ? -30.092 -16.288 0.918 1.00 64.62 100 GLU A N 1
ATOM 794 C CA . GLU A 1 100 ? -29.667 -17.091 -0.230 1.00 64.62 100 GLU A CA 1
ATOM 795 C C . GLU A 1 100 ? -28.253 -16.696 -0.684 1.00 64.62 100 GLU A C 1
ATOM 797 O O . GLU A 1 100 ? -27.873 -15.523 -0.652 1.00 64.62 100 GLU A O 1
ATOM 802 N N . GLN A 1 101 ? -27.463 -17.687 -1.105 1.00 65.94 101 GLN A N 1
ATOM 803 C CA . GLN A 1 101 ? -26.103 -17.465 -1.589 1.00 65.94 101 GLN A CA 1
ATOM 804 C C . GLN A 1 101 ? -26.133 -16.604 -2.859 1.00 65.94 101 GLN A C 1
ATOM 806 O O . GLN A 1 101 ? -26.428 -17.088 -3.952 1.00 65.94 101 GLN A O 1
ATOM 811 N N . GLU A 1 102 ? -25.815 -15.317 -2.718 1.00 73.12 102 GLU A N 1
ATOM 812 C CA . GLU A 1 102 ? -25.565 -14.448 -3.864 1.00 73.12 102 GLU A CA 1
ATOM 813 C C . GLU A 1 102 ? -24.355 -14.956 -4.655 1.00 73.12 102 GLU A C 1
ATOM 815 O O . GLU A 1 102 ? -23.305 -15.278 -4.100 1.00 73.12 102 GLU A O 1
ATOM 820 N N . THR A 1 103 ? -24.504 -15.002 -5.977 1.00 74.31 103 THR A N 1
ATOM 821 C CA . THR A 1 103 ? -23.459 -15.471 -6.896 1.00 74.31 103 THR A CA 1
ATOM 822 C C . THR A 1 103 ? -22.374 -14.425 -7.159 1.00 74.31 103 THR A C 1
ATOM 824 O O . THR A 1 103 ? -21.318 -14.773 -7.678 1.00 74.31 103 THR A O 1
ATOM 827 N N . ASP A 1 104 ? -22.644 -13.148 -6.867 1.00 88.94 104 ASP A N 1
ATOM 828 C CA . ASP A 1 104 ? -21.689 -12.051 -7.051 1.00 88.94 104 ASP A CA 1
ATOM 829 C C . ASP A 1 104 ? -20.869 -11.826 -5.772 1.00 88.94 104 ASP A C 1
ATOM 831 O O . ASP A 1 104 ? -21.412 -11.495 -4.717 1.00 88.94 104 ASP A O 1
ATOM 835 N N . GLU A 1 105 ? -19.546 -11.980 -5.872 1.00 86.62 105 GLU A N 1
ATOM 836 C CA . GLU A 1 105 ? -18.613 -11.858 -4.744 1.00 86.62 105 GLU A CA 1
ATOM 837 C C . GLU A 1 105 ? -18.666 -10.470 -4.092 1.00 86.62 105 GLU A C 1
ATOM 839 O O . GLU A 1 105 ? -18.583 -10.341 -2.867 1.00 86.62 105 GLU A O 1
ATOM 844 N N . HIS A 1 106 ? -18.825 -9.416 -4.900 1.00 88.12 106 HIS A N 1
ATOM 845 C CA . HIS A 1 106 ? -18.887 -8.049 -4.392 1.00 88.12 106 HIS A CA 1
ATOM 846 C C . HIS A 1 106 ? -20.195 -7.792 -3.633 1.00 88.12 106 HIS A C 1
ATOM 848 O O . HIS A 1 106 ? -20.177 -7.200 -2.550 1.00 88.12 106 HIS A O 1
ATOM 854 N N . ALA A 1 107 ? -21.323 -8.264 -4.169 1.00 89.19 107 ALA A N 1
ATOM 855 C CA . ALA A 1 107 ? -22.616 -8.177 -3.500 1.00 89.19 107 ALA A CA 1
ATOM 856 C C . ALA A 1 107 ? -22.609 -8.940 -2.160 1.00 89.19 107 ALA A C 1
ATOM 858 O O . ALA A 1 107 ? -22.976 -8.367 -1.127 1.00 89.19 107 ALA A O 1
ATOM 859 N N . LEU A 1 108 ? -22.032 -10.149 -2.141 1.00 88.00 108 LEU A N 1
ATOM 860 C CA . LEU A 1 108 ? -21.839 -10.943 -0.927 1.00 88.00 108 LEU A CA 1
ATOM 861 C C . LEU A 1 108 ? -21.016 -10.180 0.120 1.00 88.00 108 LEU A C 1
ATOM 863 O O . LEU A 1 108 ? -21.410 -10.105 1.287 1.00 88.00 108 LEU A O 1
ATOM 867 N N . MET A 1 109 ? -19.897 -9.565 -0.279 1.00 87.12 109 MET A N 1
ATOM 868 C CA . MET A 1 109 ? -19.062 -8.770 0.631 1.00 87.12 109 MET A CA 1
ATOM 869 C C . MET A 1 109 ? -19.835 -7.588 1.233 1.00 87.12 109 MET A C 1
ATOM 871 O O . MET A 1 109 ? -19.762 -7.345 2.440 1.00 87.12 109 MET A O 1
ATOM 875 N N . LEU A 1 110 ? -20.609 -6.863 0.419 1.00 89.31 110 LEU A N 1
ATOM 876 C CA . LEU A 1 110 ? -21.432 -5.751 0.899 1.00 89.31 110 LEU A CA 1
ATOM 877 C C . LEU A 1 110 ? -22.504 -6.212 1.888 1.00 89.31 110 LEU A C 1
ATOM 879 O O . LEU A 1 110 ? -22.739 -5.541 2.894 1.00 89.31 110 LEU A O 1
ATOM 883 N N . ASN A 1 111 ? -23.151 -7.342 1.623 1.00 89.25 111 ASN A N 1
ATOM 884 C CA . ASN A 1 111 ? -24.173 -7.891 2.506 1.00 89.25 111 ASN A CA 1
ATOM 885 C C . ASN A 1 111 ? -23.578 -8.368 3.834 1.00 89.25 111 ASN A C 1
ATOM 887 O O . ASN A 1 111 ? -24.125 -8.049 4.892 1.00 89.25 111 ASN A O 1
ATOM 891 N N . ARG A 1 112 ? -22.395 -8.992 3.807 1.00 88.62 112 ARG A N 1
ATOM 892 C CA . ARG A 1 112 ? -21.638 -9.347 5.016 1.00 88.62 112 ARG A CA 1
ATOM 893 C C . ARG A 1 112 ? -21.258 -8.115 5.842 1.00 88.62 112 ARG A C 1
ATOM 895 O O . ARG A 1 112 ? -21.440 -8.115 7.056 1.00 88.62 112 ARG A O 1
ATOM 902 N N . LEU A 1 113 ? -20.796 -7.037 5.202 1.00 89.81 113 LEU A N 1
ATOM 903 C CA . LEU A 1 113 ? -20.474 -5.777 5.887 1.00 89.81 113 LEU A CA 1
ATOM 904 C C . LEU A 1 113 ? -21.705 -5.125 6.531 1.00 89.81 113 LEU A C 1
ATOM 906 O O . LEU A 1 113 ? -21.622 -4.628 7.654 1.00 89.81 113 LEU A O 1
ATOM 910 N N . LYS A 1 114 ? -22.852 -5.128 5.842 1.00 90.25 114 LYS A N 1
ATOM 911 C CA . LYS A 1 114 ? -24.115 -4.609 6.392 1.00 90.25 114 LYS A CA 1
ATOM 912 C C . LYS A 1 114 ? -24.582 -5.423 7.593 1.00 90.25 114 LYS A C 1
ATOM 914 O O . LYS A 1 114 ? -24.988 -4.836 8.594 1.00 90.25 114 LYS A O 1
ATOM 919 N N . PHE A 1 115 ? -24.501 -6.749 7.497 1.00 90.31 115 PHE 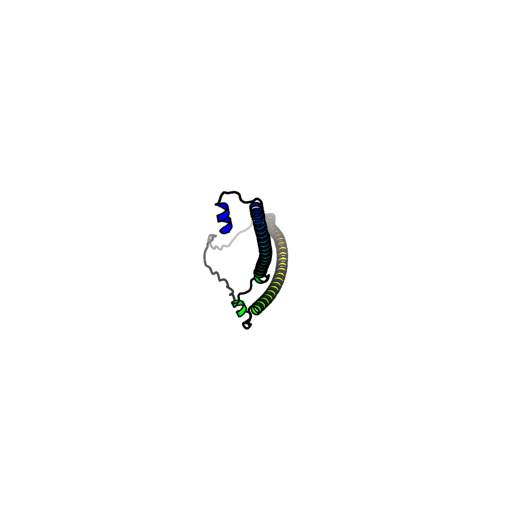A N 1
ATOM 920 C CA . PHE A 1 115 ? -24.831 -7.644 8.599 1.00 90.31 115 PHE A CA 1
ATOM 921 C C . PHE A 1 115 ? -23.953 -7.352 9.817 1.00 90.31 115 PHE A C 1
ATOM 923 O O . PHE A 1 115 ? -24.480 -7.029 10.877 1.00 90.31 115 PHE A O 1
ATOM 930 N N . GLU A 1 116 ? -22.629 -7.328 9.646 1.00 90.31 116 GLU A N 1
ATOM 931 C CA . GLU A 1 116 ? -21.681 -7.020 10.723 1.00 90.31 116 GLU A CA 1
ATOM 932 C C . GLU A 1 116 ? -21.965 -5.659 11.374 1.00 90.31 116 GLU A C 1
ATOM 934 O O . GLU A 1 116 ? -21.957 -5.529 12.599 1.00 90.31 116 GLU A O 1
ATOM 939 N N . LEU A 1 117 ? -22.255 -4.638 10.563 1.00 91.75 117 LEU A N 1
ATOM 940 C CA . LEU A 1 117 ? -22.617 -3.313 11.055 1.00 91.75 117 LEU A CA 1
ATOM 941 C C . LEU A 1 117 ? -23.871 -3.376 11.933 1.00 91.75 117 LEU A C 1
ATOM 943 O O . LEU A 1 117 ? -23.859 -2.831 13.038 1.00 91.75 117 LEU A O 1
ATOM 947 N N . SER A 1 118 ? -24.924 -4.055 11.470 1.00 92.56 118 SER A N 1
ATOM 948 C CA . SER A 1 118 ? -26.171 -4.201 12.228 1.00 92.56 118 SER A CA 1
ATOM 949 C C . SER A 1 118 ? -25.951 -4.948 13.547 1.00 92.56 118 SER A C 1
ATOM 951 O O . SER A 1 118 ? -26.390 -4.485 14.601 1.00 92.56 118 SER A O 1
ATOM 953 N N . THR A 1 119 ? -25.163 -6.024 13.522 1.00 90.81 119 THR A N 1
ATOM 954 C CA . THR A 1 119 ? -24.813 -6.817 14.703 1.00 90.81 119 THR A CA 1
ATOM 955 C C . THR A 1 119 ? -24.018 -5.985 15.707 1.00 90.81 119 THR A C 1
ATOM 957 O O . THR A 1 119 ? -24.333 -5.967 16.897 1.00 90.81 119 THR A O 1
ATOM 960 N N . ARG A 1 120 ? -23.023 -5.211 15.254 1.00 93.00 120 ARG A N 1
ATOM 961 C CA . ARG A 1 120 ? -22.239 -4.328 16.136 1.00 93.00 120 ARG A CA 1
ATOM 962 C C . ARG A 1 120 ? -23.068 -3.206 16.742 1.00 93.00 120 ARG A C 1
ATOM 964 O O . ARG A 1 120 ? -22.837 -2.854 17.899 1.00 93.00 120 ARG A O 1
ATOM 971 N N . GLN A 1 121 ? -24.019 -2.648 15.997 1.00 95.88 121 GLN A N 1
ATOM 972 C CA . GLN A 1 121 ? -24.948 -1.654 16.534 1.00 95.88 121 GLN A CA 1
ATOM 973 C C . GLN A 1 121 ? -25.802 -2.254 17.654 1.00 95.88 121 GLN A C 1
ATOM 975 O O . GLN A 1 121 ? -25.805 -1.712 18.758 1.00 95.88 121 GLN A O 1
ATOM 980 N N . GLN A 1 122 ? -26.408 -3.420 17.420 1.00 95.75 122 GLN A N 1
ATOM 981 C CA . GLN A 1 122 ? -27.203 -4.126 18.429 1.00 95.75 122 GLN A CA 1
ATOM 982 C C . GLN A 1 122 ? -26.380 -4.477 19.678 1.00 95.75 122 GLN A C 1
ATOM 984 O O . GLN A 1 122 ? -26.822 -4.249 20.804 1.00 95.75 122 GLN A O 1
ATOM 989 N N . LEU A 1 123 ? -25.152 -4.979 19.504 1.00 95.25 123 LEU A N 1
ATOM 990 C CA . LEU A 1 123 ? -24.251 -5.284 20.619 1.00 95.25 123 LEU A CA 1
ATOM 991 C C . LEU A 1 123 ? -23.851 -4.027 21.401 1.00 95.25 123 LEU A C 1
ATOM 993 O O . LEU A 1 123 ? -23.786 -4.063 22.629 1.00 95.25 123 LEU A O 1
ATOM 997 N N . SER A 1 124 ? -23.604 -2.910 20.714 1.00 96.62 124 SER A N 1
ATOM 998 C CA . SER A 1 124 ? -23.284 -1.628 21.349 1.00 96.62 124 SER A CA 1
ATOM 999 C C . SER A 1 124 ? -24.459 -1.100 22.176 1.00 96.62 124 SER A C 1
ATOM 1001 O O . SER A 1 124 ? -24.271 -0.668 23.316 1.00 96.62 124 SER A O 1
ATOM 1003 N N . GLU A 1 125 ? -25.678 -1.187 21.640 1.00 97.44 125 GLU A N 1
ATOM 1004 C CA . GLU A 1 125 ? -26.906 -0.808 22.340 1.00 97.44 125 GLU A CA 1
ATOM 1005 C C . GLU A 1 125 ? -27.151 -1.689 23.563 1.00 97.44 125 GLU A C 1
ATOM 1007 O O . GLU A 1 125 ? -27.343 -1.170 24.663 1.00 97.44 125 GLU A O 1
ATOM 1012 N N . ARG A 1 126 ? -27.052 -3.015 23.413 1.00 97.19 126 ARG A N 1
ATOM 1013 C CA . ARG A 1 126 ? -27.186 -3.961 24.529 1.00 97.19 126 ARG A CA 1
ATOM 1014 C C . ARG A 1 126 ? -26.125 -3.720 25.599 1.00 97.19 126 ARG A C 1
ATOM 1016 O O . ARG A 1 126 ? -26.436 -3.732 26.787 1.00 97.19 126 ARG A O 1
ATOM 1023 N N . ARG A 1 127 ? -24.876 -3.449 25.202 1.00 97.81 127 ARG A N 1
ATOM 1024 C CA . ARG A 1 127 ? -23.799 -3.092 26.136 1.00 97.81 127 ARG A CA 1
ATOM 1025 C C . ARG A 1 127 ? -24.143 -1.827 26.915 1.00 97.81 127 ARG A C 1
ATOM 1027 O O . ARG A 1 127 ? -23.932 -1.800 28.122 1.00 97.81 127 ARG A O 1
ATOM 1034 N N . LYS A 1 128 ? -24.674 -0.802 26.244 1.00 97.56 128 LYS A N 1
ATOM 1035 C CA . LYS A 1 128 ? -25.109 0.440 26.893 1.00 97.56 128 LYS A CA 1
ATOM 1036 C C . LYS A 1 128 ? -26.236 0.174 27.893 1.00 97.56 128 LYS A C 1
ATOM 1038 O O . LYS A 1 128 ? -26.115 0.581 29.038 1.00 97.56 128 LYS A O 1
ATOM 1043 N N . GLN A 1 129 ? -27.259 -0.584 27.502 1.00 97.50 129 GLN A N 1
ATOM 1044 C CA . GLN A 1 129 ? -28.358 -0.966 28.397 1.00 97.50 129 GLN A CA 1
ATOM 1045 C C . GLN A 1 129 ? -27.851 -1.706 29.642 1.00 97.50 129 GLN A C 1
ATOM 1047 O O . GLN A 1 129 ? -28.218 -1.362 30.761 1.00 97.50 129 GLN A O 1
ATOM 1052 N N . LEU A 1 130 ? -26.962 -2.689 29.470 1.00 97.56 130 LEU A N 1
ATOM 1053 C CA . LEU A 1 130 ? -26.363 -3.421 30.590 1.00 97.56 130 LEU A CA 1
ATOM 1054 C C . LEU A 1 130 ? -25.489 -2.525 31.473 1.00 97.56 130 LEU A C 1
ATOM 1056 O O . LEU A 1 130 ? -25.456 -2.707 32.687 1.00 97.56 130 LEU A O 1
ATOM 1060 N N . GLN A 1 131 ? -24.785 -1.557 30.886 1.00 97.81 131 GLN A N 1
ATOM 1061 C CA . GLN A 1 131 ? -24.005 -0.577 31.634 1.00 97.81 131 GLN A CA 1
ATOM 1062 C C . GLN A 1 131 ? -24.904 0.350 32.462 1.00 97.81 131 GLN A C 1
ATOM 1064 O O . GLN A 1 131 ? -24.578 0.617 33.618 1.00 97.81 131 GLN A O 1
ATOM 1069 N N . ASP A 1 132 ? -26.037 0.781 31.909 1.00 97.62 132 ASP A N 1
ATOM 1070 C CA . ASP A 1 132 ? -27.025 1.602 32.612 1.00 97.62 132 ASP A CA 1
ATOM 1071 C C . ASP A 1 132 ? -27.649 0.815 33.780 1.00 97.62 132 ASP A C 1
ATOM 1073 O O . ASP A 1 132 ? -27.677 1.307 34.907 1.00 97.62 132 ASP A O 1
ATOM 1077 N N . ILE A 1 133 ? -28.035 -0.450 33.555 1.00 97.56 133 ILE A N 1
ATOM 1078 C CA . ILE A 1 133 ? -28.533 -1.358 34.607 1.00 97.56 133 ILE A CA 1
ATOM 1079 C C . ILE A 1 133 ? -27.474 -1.562 35.694 1.00 97.56 133 ILE A C 1
ATOM 1081 O O . ILE A 1 133 ? -27.769 -1.459 36.883 1.00 97.56 133 ILE A O 1
ATOM 1085 N N . ARG A 1 134 ? -26.219 -1.817 35.306 1.00 97.75 134 ARG A N 1
ATOM 1086 C CA . ARG A 1 134 ? -25.113 -1.971 36.256 1.00 97.75 134 ARG A CA 1
ATOM 1087 C C . ARG A 1 134 ? -24.918 -0.707 37.089 1.00 97.75 134 ARG A C 1
ATOM 1089 O O . ARG A 1 134 ? -24.680 -0.814 38.287 1.00 97.75 134 ARG A O 1
ATOM 1096 N N . SER A 1 135 ? -24.986 0.470 36.468 1.00 96.81 135 SER A N 1
ATOM 1097 C CA . SER A 1 135 ? -24.861 1.744 37.175 1.00 96.81 135 SER A CA 1
ATOM 1098 C C . SER A 1 135 ? -25.991 1.936 38.183 1.00 96.81 135 SER A C 1
ATOM 1100 O O . SER A 1 135 ? -25.716 2.360 39.302 1.00 96.81 135 SER A O 1
ATOM 1102 N N . LEU A 1 136 ? -27.225 1.589 37.806 1.00 97.62 136 LEU A N 1
ATOM 1103 C CA . LEU A 1 136 ? -28.402 1.681 38.670 1.00 97.62 136 LEU A CA 1
ATOM 1104 C C . LEU A 1 136 ? -28.291 0.756 39.890 1.00 97.62 136 LEU A C 1
ATOM 1106 O O . LEU A 1 136 ? -28.394 1.216 41.025 1.00 97.62 136 LEU A O 1
ATOM 1110 N N . ILE A 1 137 ? -27.983 -0.524 39.670 1.00 97.38 137 ILE A N 1
ATOM 1111 C CA . ILE A 1 137 ? -27.795 -1.496 40.759 1.00 97.38 137 ILE A CA 1
ATOM 1112 C C . ILE A 1 137 ? -26.650 -1.052 41.679 1.00 97.38 137 ILE A C 1
ATOM 1114 O O . ILE A 1 137 ? -26.718 -1.206 42.893 1.00 97.38 137 ILE A O 1
ATOM 1118 N N . ASN A 1 138 ? -25.584 -0.470 41.123 1.00 97.12 138 ASN A N 1
ATOM 1119 C CA . ASN A 1 138 ? -24.470 0.020 41.926 1.00 97.12 138 ASN A CA 1
ATOM 1120 C C . ASN A 1 138 ? -24.847 1.245 42.779 1.00 97.12 138 ASN A C 1
ATOM 1122 O O . ASN A 1 138 ? -24.345 1.367 43.894 1.00 97.12 138 ASN A O 1
ATOM 1126 N N . SER A 1 139 ? -25.721 2.137 42.295 1.00 97.38 139 SER A N 1
ATOM 1127 C CA . SER A 1 139 ? -26.274 3.208 43.136 1.00 97.38 139 SER A CA 1
ATOM 1128 C C . SER A 1 139 ? -27.173 2.662 44.244 1.00 97.38 139 SER A C 1
ATOM 1130 O O . SER A 1 139 ? -26.973 3.043 45.391 1.00 97.38 139 SER A O 1
ATOM 1132 N N . GLU A 1 140 ? -28.067 1.715 43.948 1.00 97.00 140 GLU A N 1
ATOM 1133 C CA . GLU A 1 140 ? -28.945 1.088 44.953 1.00 97.00 140 GLU A CA 1
ATOM 1134 C C . GLU A 1 140 ? -28.137 0.340 46.031 1.00 97.00 140 GLU A C 1
ATOM 1136 O O . GLU A 1 140 ? -28.385 0.472 47.231 1.00 97.00 140 GLU A O 1
ATOM 1141 N N . ASN A 1 141 ? -27.097 -0.393 45.626 1.00 97.00 141 ASN A N 1
ATOM 1142 C CA . ASN A 1 141 ? -26.178 -1.054 46.554 1.00 97.00 141 ASN A CA 1
ATOM 1143 C C . ASN A 1 141 ? -25.395 -0.054 47.417 1.00 97.00 141 ASN A C 1
ATOM 1145 O O . ASN A 1 141 ? -25.143 -0.321 48.587 1.00 97.00 141 ASN A O 1
ATOM 1149 N N . ASN A 1 142 ? -25.010 1.101 46.869 1.00 96.69 142 ASN A N 1
ATOM 1150 C CA . ASN A 1 142 ? -24.358 2.144 47.659 1.00 96.69 142 ASN A CA 1
ATOM 1151 C C . ASN A 1 142 ? -25.331 2.810 48.643 1.00 96.69 142 ASN A C 1
ATOM 1153 O O . ASN A 1 142 ? -24.942 3.080 49.773 1.00 96.69 142 ASN A O 1
ATOM 1157 N N . GLU A 1 143 ? -26.584 3.052 48.258 1.00 96.50 143 GLU A N 1
ATOM 1158 C CA . GLU A 1 143 ? -27.606 3.612 49.154 1.00 96.50 143 GLU A CA 1
ATOM 1159 C C . GLU A 1 143 ? -27.935 2.665 50.314 1.00 96.50 143 GLU A C 1
ATOM 1161 O O . GLU A 1 143 ? -27.988 3.086 51.473 1.00 96.50 143 GLU A O 1
ATOM 1166 N N . THR A 1 144 ? -28.097 1.372 50.024 1.00 95.88 144 THR A N 1
ATOM 1167 C CA . THR A 1 144 ? -28.306 0.343 51.055 1.00 95.88 144 THR A CA 1
ATOM 1168 C C . THR A 1 144 ? -27.080 0.177 51.942 1.00 95.88 144 THR A C 1
ATOM 1170 O O . THR A 1 144 ? -27.229 0.097 53.158 1.00 95.88 144 THR A O 1
ATOM 1173 N N . LYS A 1 145 ? -25.870 0.205 51.372 1.00 97.00 145 LYS A N 1
ATOM 1174 C CA . LYS A 1 145 ? -24.624 0.209 52.143 1.00 97.00 145 LYS A CA 1
ATOM 1175 C C . LYS A 1 145 ? -24.544 1.411 53.085 1.00 97.00 145 LYS A C 1
ATOM 1177 O O . LYS A 1 145 ? -24.293 1.208 54.263 1.00 97.00 145 LYS A O 1
ATOM 1182 N N . ASN A 1 146 ? -24.802 2.623 52.598 1.00 96.12 146 ASN A N 1
ATOM 1183 C CA . ASN A 1 146 ? -24.792 3.825 53.437 1.00 96.12 146 ASN A CA 1
ATOM 1184 C C . ASN A 1 146 ? -25.841 3.725 54.558 1.00 96.12 146 ASN A C 1
ATOM 1186 O O . ASN A 1 146 ? -25.542 4.031 55.702 1.00 96.12 146 ASN A O 1
ATOM 1190 N N . SER A 1 147 ? -27.040 3.215 54.254 1.00 95.19 147 SER A N 1
ATOM 1191 C CA . SER A 1 147 ? -28.089 3.003 55.264 1.00 95.19 147 SER A CA 1
ATOM 1192 C C . SER A 1 147 ? -27.689 1.966 56.323 1.00 95.19 147 SER A C 1
ATOM 1194 O O . SER A 1 147 ? -28.055 2.094 57.489 1.00 95.19 147 SER A O 1
ATOM 1196 N N . LEU A 1 148 ? -26.947 0.926 55.929 1.00 96.19 148 LEU A N 1
ATOM 1197 C CA . LEU A 1 148 ? -26.395 -0.062 56.855 1.00 96.19 148 LEU A CA 1
ATOM 1198 C C . LEU A 1 148 ? -25.265 0.527 57.704 1.00 96.19 148 LEU A C 1
ATOM 1200 O O . LEU A 1 148 ? -25.226 0.246 58.894 1.00 96.19 148 LEU A O 1
ATOM 1204 N N . GLU A 1 149 ? -24.386 1.349 57.127 1.00 96.12 149 GLU A N 1
ATOM 1205 C CA . GLU A 1 149 ? -23.339 2.071 57.866 1.00 96.12 149 GLU A CA 1
ATOM 1206 C C . GLU A 1 149 ? -23.943 3.060 58.881 1.00 96.12 149 GLU A C 1
ATOM 1208 O O . GLU A 1 149 ? -23.467 3.155 60.013 1.00 96.12 149 GLU A O 1
ATOM 1213 N N . ASP A 1 150 ? -25.035 3.740 58.520 1.00 95.81 150 ASP A N 1
ATOM 1214 C CA . ASP A 1 150 ? -25.783 4.608 59.435 1.00 95.81 150 ASP A CA 1
ATOM 1215 C C . ASP A 1 150 ? -26.394 3.805 60.598 1.00 95.81 150 ASP A C 1
ATOM 1217 O O . ASP A 1 150 ? -26.270 4.196 61.762 1.00 95.81 150 ASP A O 1
ATOM 1221 N N . LEU A 1 151 ? -27.013 2.653 60.304 1.00 96.19 151 LEU A N 1
ATOM 1222 C CA . LEU A 1 151 ? -27.573 1.764 61.325 1.00 96.19 151 LEU A CA 1
ATOM 1223 C C . LEU A 1 151 ? -26.490 1.175 62.239 1.00 96.19 151 LEU A C 1
ATOM 1225 O O . LEU A 1 151 ? -26.708 1.076 63.445 1.00 96.19 151 LEU A O 1
ATOM 1229 N N . ASP A 1 152 ? -25.338 0.801 61.683 1.00 95.81 152 ASP A N 1
ATOM 1230 C CA . ASP A 1 152 ? -24.175 0.313 62.431 1.00 95.81 152 ASP A CA 1
ATOM 1231 C C . ASP A 1 152 ? -23.682 1.384 63.418 1.00 95.81 152 ASP A C 1
ATOM 1233 O O . ASP A 1 152 ? -23.534 1.121 64.612 1.00 95.81 152 ASP A O 1
ATOM 1237 N N . SER A 1 153 ? -23.584 2.642 62.966 1.00 96.00 153 SER A N 1
ATOM 1238 C CA . SER A 1 153 ? -23.246 3.776 63.834 1.00 96.00 153 SER A CA 1
ATOM 1239 C C . SER A 1 153 ? -24.259 3.990 64.965 1.00 96.00 153 SER A C 1
ATOM 1241 O O . SER A 1 153 ? -23.879 4.319 66.093 1.00 96.00 153 SER A O 1
ATOM 1243 N N . ASP A 1 154 ? -25.554 3.840 64.692 1.00 94.56 154 ASP A N 1
ATOM 1244 C CA . ASP A 1 154 ? -26.593 3.961 65.717 1.00 94.56 154 ASP A CA 1
ATOM 1245 C C . ASP A 1 154 ? -26.589 2.781 66.697 1.00 94.56 154 ASP A C 1
ATOM 1247 O O . ASP A 1 154 ? -26.820 2.977 67.897 1.00 94.56 154 ASP A O 1
ATOM 1251 N N . LEU A 1 155 ? -26.264 1.575 66.226 1.00 95.06 155 LEU A N 1
ATOM 1252 C CA . LEU A 1 155 ? -26.098 0.399 67.073 1.00 95.06 155 LEU A CA 1
ATOM 1253 C C . LEU A 1 155 ? -24.901 0.559 68.016 1.00 95.06 155 LEU A C 1
ATOM 1255 O O . LEU A 1 155 ? -25.037 0.277 69.206 1.00 95.06 155 LEU A O 1
ATOM 1259 N N . ASP A 1 156 ? -23.777 1.086 67.533 1.00 94.62 156 ASP A N 1
ATOM 1260 C CA . ASP A 1 156 ? -22.612 1.405 68.366 1.00 94.62 156 ASP A CA 1
ATOM 1261 C C . ASP A 1 156 ? -22.975 2.387 69.489 1.00 94.62 156 ASP A C 1
ATOM 1263 O O . ASP A 1 156 ? -22.685 2.142 70.665 1.00 94.62 156 ASP A O 1
ATOM 1267 N N . LYS A 1 157 ? -23.710 3.461 69.165 1.00 94.88 157 LYS A N 1
ATOM 1268 C CA . LYS A 1 157 ? -24.211 4.417 70.171 1.00 94.88 157 LYS A CA 1
ATOM 1269 C C . LYS A 1 157 ? -25.134 3.740 71.184 1.00 94.88 157 LYS A C 1
ATOM 1271 O O . LYS A 1 157 ? -25.064 4.041 72.379 1.00 94.88 157 LYS A O 1
ATOM 1276 N N . PHE A 1 158 ? -26.010 2.842 70.730 1.00 95.44 158 PHE A N 1
ATOM 1277 C CA . PHE A 1 158 ? -26.900 2.088 71.609 1.00 95.44 158 PHE A CA 1
ATOM 1278 C C . PHE A 1 158 ? -26.119 1.159 72.545 1.00 95.44 158 PHE A C 1
ATOM 1280 O O . PHE A 1 158 ? -26.397 1.131 73.745 1.00 95.44 158 PHE A O 1
ATOM 1287 N N . VAL A 1 159 ? -25.121 0.439 72.030 1.00 95.06 159 VAL A N 1
ATOM 1288 C CA . VAL A 1 159 ? -24.247 -0.434 72.823 1.00 95.06 159 VAL A CA 1
ATOM 1289 C C . VAL A 1 159 ? -23.491 0.374 73.874 1.00 95.06 159 VAL A C 1
ATOM 1291 O O . VAL A 1 159 ? -23.446 -0.034 75.036 1.00 95.06 159 VAL A O 1
ATOM 1294 N N . ASP A 1 160 ? -22.948 1.537 73.521 1.00 93.50 160 ASP A N 1
ATOM 1295 C CA . ASP A 1 160 ? -22.254 2.409 74.472 1.00 93.50 160 ASP A CA 1
ATOM 1296 C C . ASP A 1 160 ? -23.193 2.957 75.553 1.00 93.50 160 ASP A C 1
ATOM 1298 O O . ASP A 1 160 ? -22.847 2.972 76.741 1.00 93.50 160 ASP A O 1
ATOM 1302 N N . PHE A 1 161 ? -24.420 3.331 75.182 1.00 94.12 161 PHE A N 1
ATOM 1303 C CA . PHE A 1 161 ? -25.451 3.724 76.140 1.00 94.12 161 PHE A CA 1
ATOM 1304 C C . PHE A 1 161 ? -25.834 2.569 77.079 1.00 94.12 161 PHE A C 1
ATOM 1306 O O . PHE A 1 161 ? -25.878 2.752 78.300 1.00 94.12 161 PHE A O 1
ATOM 1313 N N . ALA A 1 162 ? -26.053 1.369 76.535 1.00 94.19 162 ALA A N 1
ATOM 1314 C CA . ALA A 1 162 ? -26.378 0.168 77.296 1.00 94.19 162 ALA A CA 1
ATOM 1315 C C . ALA A 1 162 ? -25.243 -0.224 78.254 1.00 94.19 162 ALA A C 1
ATOM 1317 O O . ALA A 1 162 ? -25.505 -0.476 79.430 1.00 94.19 162 ALA A O 1
ATOM 1318 N N . ARG A 1 163 ? -23.977 -0.178 77.813 1.00 91.50 163 ARG A N 1
ATOM 1319 C CA . ARG A 1 163 ? -22.795 -0.353 78.679 1.00 91.50 163 ARG A CA 1
ATOM 1320 C C . ARG A 1 163 ? -22.753 0.691 79.794 1.00 91.50 163 ARG A C 1
ATOM 1322 O O . ARG A 1 163 ? -22.447 0.363 80.941 1.00 91.50 163 ARG A O 1
ATOM 1329 N N . GLY A 1 164 ? -23.091 1.943 79.484 1.00 92.62 164 GLY A N 1
ATOM 1330 C CA . GLY A 1 164 ? -23.202 3.021 80.465 1.00 92.62 164 GLY A CA 1
ATOM 1331 C C . GLY A 1 164 ? -24.259 2.743 81.539 1.00 92.62 164 GLY A C 1
ATOM 1332 O O . GLY A 1 164 ? -23.997 2.947 82.727 1.00 92.62 164 GLY A O 1
ATOM 1333 N N . ILE A 1 165 ? -25.433 2.237 81.146 1.00 90.06 165 ILE A N 1
ATOM 1334 C CA . ILE A 1 165 ? -26.484 1.799 82.078 1.00 90.06 165 ILE A CA 1
ATOM 1335 C C . ILE A 1 165 ? -26.027 0.586 82.878 1.00 90.06 165 ILE A C 1
ATOM 1337 O O . ILE A 1 165 ? -26.146 0.610 84.096 1.00 90.06 165 ILE A O 1
ATOM 1341 N N . GLN A 1 166 ? -25.465 -0.437 82.236 1.00 89.62 166 GLN A N 1
ATOM 1342 C CA . GLN A 1 166 ? -24.969 -1.638 82.906 1.00 89.62 166 GLN A CA 1
ATOM 1343 C C . GLN A 1 166 ? -23.923 -1.285 83.968 1.00 89.62 166 GLN A C 1
ATOM 1345 O O . GLN A 1 166 ? -23.975 -1.793 85.082 1.00 89.62 166 GLN A O 1
ATOM 1350 N N . SER A 1 167 ? -23.021 -0.343 83.681 1.00 87.94 167 SER A N 1
ATOM 1351 C CA . SER A 1 167 ? -22.070 0.162 84.675 1.00 87.94 167 SER A CA 1
ATOM 1352 C C . SER A 1 167 ? -22.769 0.824 85.868 1.00 87.94 167 SER A C 1
ATOM 1354 O O . SER A 1 167 ? -22.340 0.636 87.004 1.00 87.94 167 SER A O 1
ATOM 1356 N N . LYS A 1 168 ? -23.848 1.588 85.643 1.00 87.94 168 LYS A N 1
ATOM 1357 C CA . LYS A 1 168 ? -24.650 2.185 86.726 1.00 87.94 168 LYS A CA 1
ATOM 1358 C C . LYS A 1 168 ? -25.438 1.136 87.507 1.00 87.94 168 LYS A C 1
ATOM 1360 O O . LYS A 1 168 ? -25.489 1.243 88.724 1.00 87.94 168 LYS A O 1
ATOM 1365 N N . LEU A 1 169 ? -26.006 0.141 86.829 1.00 84.81 169 LEU A N 1
ATOM 1366 C CA . LEU A 1 169 ? -26.718 -0.970 87.451 1.00 84.81 169 LEU A CA 1
ATOM 1367 C C . LEU A 1 169 ? -25.764 -1.773 88.336 1.00 84.81 169 LEU A C 1
ATOM 1369 O O . LEU A 1 169 ? -26.027 -1.885 89.517 1.00 84.81 169 LEU A O 1
ATOM 1373 N N . ASN A 1 170 ? -24.604 -2.185 87.821 1.00 85.31 170 ASN A N 1
ATOM 1374 C CA . ASN A 1 170 ? -23.579 -2.891 88.598 1.00 85.31 170 ASN A CA 1
ATOM 1375 C C . ASN A 1 170 ? -23.060 -2.059 89.783 1.00 85.31 170 ASN A C 1
ATOM 1377 O O . ASN A 1 170 ? -22.655 -2.606 90.802 1.00 85.31 170 ASN A O 1
ATOM 1381 N N . LYS A 1 171 ? -23.009 -0.726 89.655 1.00 84.06 171 LYS A N 1
ATOM 1382 C CA . LYS A 1 171 ? -22.669 0.160 90.780 1.00 84.06 171 LYS A CA 1
ATOM 1383 C C . LYS A 1 171 ? -23.782 0.204 91.818 1.00 84.06 171 LYS A C 1
ATOM 1385 O O . LYS A 1 171 ? -23.473 0.224 92.998 1.00 84.06 171 LYS A O 1
ATOM 1390 N N . LEU A 1 172 ? -25.039 0.265 91.383 1.00 79.94 172 LEU A N 1
ATOM 1391 C CA . LEU A 1 172 ? -26.184 0.192 92.280 1.00 79.94 172 LEU A CA 1
ATOM 1392 C C . LEU A 1 172 ? -26.209 -1.157 92.983 1.00 79.94 172 LEU A C 1
ATOM 1394 O O . LEU A 1 172 ? -26.305 -1.151 94.194 1.00 79.94 172 LEU A O 1
ATOM 1398 N N . ASP A 1 173 ? -26.052 -2.264 92.264 1.00 77.00 173 ASP A N 1
ATOM 1399 C CA . ASP A 1 173 ? -26.004 -3.631 92.798 1.00 77.00 173 ASP A CA 1
ATOM 1400 C C . ASP A 1 173 ? -25.001 -3.736 93.954 1.00 77.00 173 ASP A C 1
ATOM 1402 O O . ASP A 1 173 ? -25.369 -4.065 95.073 1.00 77.00 173 ASP A O 1
ATOM 1406 N N . LYS A 1 174 ? -23.778 -3.233 93.747 1.00 74.44 174 LYS A N 1
ATOM 1407 C CA . LYS A 1 174 ? -22.764 -3.121 94.809 1.00 74.44 174 LYS A CA 1
ATOM 1408 C C . LYS A 1 174 ? -23.171 -2.220 95.975 1.00 74.44 174 LYS A C 1
ATOM 1410 O O . LYS A 1 174 ? -22.750 -2.450 97.099 1.00 74.44 174 LYS A O 1
ATOM 1415 N N . VAL A 1 175 ? -23.925 -1.148 95.721 1.00 74.00 175 VAL A N 1
ATOM 1416 C CA . VAL A 1 175 ? -24.454 -0.261 96.773 1.00 74.00 175 VAL A CA 1
ATOM 1417 C C . VAL A 1 175 ? -25.591 -0.935 97.544 1.00 74.00 175 VAL A C 1
ATOM 1419 O O . VAL A 1 175 ? -25.727 -0.655 98.730 1.00 74.00 175 VAL A O 1
ATOM 1422 N N . TRP A 1 176 ? -26.390 -1.789 96.901 1.00 70.06 176 TRP A N 1
ATOM 1423 C CA . TRP A 1 176 ? -27.412 -2.605 97.556 1.00 70.06 176 TRP A CA 1
ATOM 1424 C C . TRP A 1 176 ? -26.756 -3.693 98.411 1.00 70.06 176 TRP A C 1
ATOM 1426 O O . TRP A 1 176 ? -27.062 -3.724 99.596 1.00 70.06 176 TRP A O 1
ATOM 1436 N N . GLU A 1 177 ? -25.767 -4.429 97.888 1.00 65.00 177 GLU A N 1
ATOM 1437 C CA . GLU A 1 177 ? -24.947 -5.387 98.657 1.00 65.00 177 GLU A CA 1
ATOM 1438 C C . GLU A 1 177 ? -24.287 -4.704 99.867 1.00 65.00 177 GLU A C 1
ATOM 1440 O O . GLU A 1 177 ? -24.513 -5.087 101.005 1.00 65.00 177 GLU A O 1
ATOM 1445 N N . SER A 1 178 ? -23.596 -3.575 99.662 1.00 63.66 178 SER A N 1
ATOM 1446 C CA . SER A 1 178 ? -22.973 -2.814 100.762 1.00 63.66 178 SER A CA 1
ATOM 1447 C C . SER A 1 178 ? -23.967 -2.166 101.739 1.00 63.66 178 SER A C 1
ATOM 1449 O O . SER A 1 178 ? -23.543 -1.593 102.742 1.00 63.66 178 SER A O 1
ATOM 1451 N N . LYS A 1 179 ? -25.266 -2.127 101.422 1.00 59.09 179 LYS A N 1
ATOM 1452 C CA . LYS A 1 179 ? -26.321 -1.610 102.305 1.00 59.09 179 LYS A CA 1
ATOM 1453 C C . LYS A 1 179 ? -27.027 -2.745 103.047 1.00 59.09 179 LYS A C 1
ATOM 1455 O O . LYS A 1 179 ? -27.440 -2.515 104.176 1.00 59.09 179 LYS A O 1
ATOM 1460 N N . GLU A 1 180 ? -27.144 -3.921 102.437 1.00 58.34 180 GLU A N 1
ATOM 1461 C CA . GLU A 1 180 ? -27.482 -5.177 103.115 1.00 58.34 180 GLU A CA 1
ATOM 1462 C C . GLU A 1 180 ? -26.421 -5.499 104.170 1.00 58.34 180 GLU A C 1
ATOM 1464 O O . GLU A 1 180 ? -26.769 -5.544 105.344 1.00 58.34 180 GLU A O 1
ATOM 1469 N N . ASP A 1 181 ? -25.135 -5.502 103.800 1.00 58.47 181 ASP A N 1
ATOM 1470 C CA . ASP A 1 181 ? -24.018 -5.735 104.731 1.00 58.47 181 ASP A CA 1
ATOM 1471 C C . ASP A 1 181 ? -24.016 -4.732 105.905 1.00 58.47 181 ASP A C 1
ATOM 1473 O O . ASP A 1 181 ? -23.704 -5.074 107.040 1.00 58.47 181 ASP A O 1
ATOM 1477 N N . LYS A 1 182 ? -24.410 -3.473 105.660 1.00 57.00 182 LYS A N 1
ATOM 1478 C CA . LYS A 1 182 ? -24.499 -2.437 106.707 1.00 57.00 182 LYS A CA 1
ATOM 1479 C C . LYS A 1 182 ? -25.753 -2.514 107.568 1.00 57.00 182 LYS A C 1
ATOM 1481 O O . LYS A 1 182 ? -25.707 -2.063 108.704 1.00 57.00 182 LYS A O 1
ATOM 1486 N N . MET A 1 183 ? -26.873 -3.008 107.041 1.00 56.00 183 MET A N 1
ATOM 1487 C CA . MET A 1 183 ? -28.052 -3.280 107.868 1.00 56.00 183 MET A CA 1
ATOM 1488 C C . MET A 1 183 ? -27.814 -4.514 108.738 1.00 56.00 183 MET A C 1
ATOM 1490 O O . MET A 1 183 ? -28.236 -4.505 109.885 1.00 56.00 183 MET A O 1
ATOM 1494 N N . GLU A 1 184 ? -27.065 -5.505 108.250 1.00 55.47 184 GLU A N 1
ATOM 1495 C CA . GLU A 1 184 ? -26.590 -6.627 109.064 1.00 55.47 184 GLU A CA 1
ATOM 1496 C C . GLU A 1 184 ? -25.602 -6.156 110.153 1.00 55.47 184 GLU A C 1
ATOM 1498 O O . GLU A 1 184 ? -25.767 -6.516 111.316 1.00 55.47 184 GLU A O 1
ATOM 1503 N N . GLU A 1 185 ? -24.661 -5.251 109.844 1.00 52.22 185 GLU A N 1
ATOM 1504 C CA . GLU A 1 185 ? -23.756 -4.657 110.849 1.00 52.22 185 GLU A CA 1
ATOM 1505 C C . GLU A 1 185 ? -24.474 -3.716 111.854 1.00 52.22 185 GLU A C 1
ATOM 1507 O O . GLU A 1 185 ? -24.156 -3.735 113.044 1.00 52.22 185 GLU A O 1
ATOM 1512 N N . GLU A 1 186 ? -25.465 -2.910 111.436 1.00 48.81 186 GLU A N 1
ATOM 1513 C CA . GLU A 1 186 ? -26.242 -2.021 112.330 1.00 48.81 186 GLU A CA 1
ATOM 1514 C C . GLU A 1 186 ? -27.299 -2.771 113.177 1.00 48.81 186 GLU A C 1
ATOM 1516 O O . GLU A 1 186 ? -27.653 -2.304 114.269 1.00 48.81 186 GLU A O 1
ATOM 1521 N N . GLU A 1 187 ? -27.793 -3.930 112.717 1.00 49.66 187 GLU A N 1
ATOM 1522 C CA . GLU A 1 187 ? -28.619 -4.854 113.513 1.00 49.66 187 GLU A CA 1
ATOM 1523 C C . GLU A 1 187 ? -27.772 -5.665 114.514 1.00 49.66 187 GLU A C 1
ATOM 1525 O O . GLU A 1 187 ? -28.228 -5.903 115.637 1.00 49.66 187 GLU A O 1
ATOM 1530 N N . GLU A 1 188 ? -26.518 -5.999 114.187 1.00 50.19 188 GLU A N 1
ATOM 1531 C CA . GLU A 1 188 ? -25.574 -6.607 115.137 1.00 50.19 188 GLU A CA 1
ATOM 1532 C C . GLU A 1 188 ? -25.087 -5.619 116.219 1.00 50.19 188 GLU A C 1
ATOM 1534 O O . GLU A 1 188 ? -24.930 -6.015 117.378 1.00 50.19 188 GLU A O 1
ATOM 1539 N N . GLU A 1 189 ? -24.920 -4.324 115.913 1.00 45.91 189 GLU A N 1
ATOM 1540 C CA . GLU A 1 189 ? -24.483 -3.322 116.905 1.00 45.91 189 GLU A CA 1
ATOM 1541 C C . GLU A 1 189 ? -25.611 -2.850 117.853 1.00 45.91 189 GLU A C 1
ATOM 1543 O O . GLU A 1 189 ? -25.338 -2.510 119.006 1.00 45.91 189 GLU A O 1
ATOM 1548 N N . ASN A 1 190 ? -26.887 -2.886 117.436 1.00 42.47 190 ASN A N 1
ATOM 1549 C CA . ASN A 1 190 ? -28.041 -2.536 118.291 1.00 42.47 190 ASN A CA 1
ATOM 1550 C C . ASN A 1 190 ? -28.699 -3.738 119.007 1.00 42.47 190 ASN A C 1
ATOM 1552 O O . ASN A 1 190 ? -29.616 -3.545 119.808 1.00 42.47 190 ASN A O 1
ATOM 1556 N N . GLY A 1 191 ? -28.242 -4.969 118.754 1.00 40.47 191 GLY A N 1
ATOM 1557 C CA . GLY A 1 191 ? -28.754 -6.201 119.372 1.00 40.47 191 GLY A CA 1
ATOM 1558 C C . GLY A 1 191 ? -27.962 -6.719 120.584 1.00 40.47 191 GLY A C 1
ATOM 1559 O O . GLY A 1 191 ? -28.340 -7.729 121.175 1.00 40.47 191 GLY A O 1
ATOM 1560 N N . ALA A 1 192 ? -26.869 -6.058 120.985 1.00 39.53 192 ALA A N 1
ATOM 1561 C CA . ALA A 1 192 ? -25.908 -6.588 121.964 1.00 39.53 192 ALA A CA 1
ATOM 1562 C C . ALA A 1 192 ? -26.180 -6.237 123.451 1.00 39.53 192 ALA A C 1
ATOM 1564 O O . ALA A 1 192 ? -25.287 -6.386 124.288 1.00 39.53 192 ALA A O 1
ATOM 1565 N N . GLU A 1 193 ? -27.399 -5.821 123.814 1.00 38.59 193 GLU A N 1
ATOM 1566 C CA . GLU A 1 193 ? -27.838 -5.642 125.211 1.00 38.59 193 GLU A CA 1
ATOM 1567 C C . GLU A 1 193 ? -29.263 -6.180 125.459 1.00 38.59 193 GLU A C 1
ATOM 1569 O O . GLU A 1 193 ? -30.104 -5.459 125.974 1.00 38.59 193 GLU A O 1
ATOM 1574 N N . ASP A 1 194 ? -29.577 -7.445 125.155 1.00 31.23 194 ASP A N 1
ATOM 1575 C CA . ASP A 1 194 ? -30.472 -8.187 126.058 1.00 31.23 194 ASP A CA 1
ATOM 1576 C C . ASP A 1 194 ? -30.497 -9.704 125.836 1.00 31.23 194 ASP A C 1
ATOM 1578 O O . ASP A 1 194 ? -30.524 -10.218 124.723 1.00 31.23 194 ASP A O 1
ATOM 1582 N N . SER A 1 195 ? -30.617 -10.412 126.957 1.00 36.09 195 SER A N 1
ATOM 1583 C CA . SER A 1 195 ? -31.040 -11.813 127.090 1.00 36.09 195 SER A CA 1
ATOM 1584 C C . SER A 1 195 ? -30.060 -12.945 126.714 1.00 36.09 195 SER A C 1
ATOM 1586 O O . SER A 1 195 ? -30.205 -13.711 125.767 1.00 36.09 195 SER A O 1
ATOM 1588 N N . LYS A 1 196 ? -29.169 -13.219 127.676 1.00 33.03 196 LYS A N 1
ATOM 1589 C CA . LYS A 1 196 ? -28.998 -14.592 128.186 1.00 33.03 196 LYS A CA 1
ATOM 1590 C C . LYS A 1 196 ? -30.346 -15.100 128.725 1.00 33.03 196 LYS A C 1
ATOM 1592 O O . LYS A 1 196 ? -30.800 -14.532 129.713 1.00 33.03 196 LYS A O 1
ATOM 1597 N N . ALA A 1 197 ? -30.907 -16.188 128.188 1.00 31.30 197 ALA A N 1
ATOM 1598 C CA . ALA A 1 197 ? -31.459 -17.319 128.965 1.00 31.30 197 ALA A CA 1
ATOM 1599 C C . ALA A 1 197 ? -32.261 -18.334 128.118 1.00 31.30 197 ALA A C 1
ATOM 1601 O O . ALA A 1 197 ? -33.141 -17.965 127.355 1.00 31.30 197 ALA A O 1
ATOM 1602 N N . SER A 1 198 ? -31.993 -19.612 128.424 1.00 38.31 198 SER A N 1
ATOM 1603 C CA . SER A 1 198 ? -32.728 -20.870 128.162 1.00 38.31 198 SER A CA 1
ATOM 1604 C C . SER A 1 198 ? -32.927 -21.318 126.708 1.00 38.31 198 SER A C 1
ATOM 1606 O O . SER A 1 198 ? -33.549 -20.612 125.933 1.00 38.31 198 SER A O 1
ATOM 1608 N N . LYS A 1 199 ? -32.330 -22.420 126.235 1.00 33.72 199 LYS A N 1
ATOM 1609 C CA . LYS A 1 199 ? -32.379 -23.855 126.627 1.00 33.72 199 LYS A CA 1
ATOM 1610 C C . LYS A 1 199 ? -33.597 -24.643 126.113 1.00 33.72 199 LYS A C 1
ATOM 1612 O O . LYS A 1 199 ? -34.708 -24.432 126.582 1.00 33.72 199 LYS A O 1
ATOM 1617 N N . ASP A 1 200 ? -33.231 -25.644 125.306 1.00 34.22 200 ASP A N 1
ATOM 1618 C CA . ASP A 1 200 ? -33.686 -27.045 125.260 1.00 34.22 200 ASP A CA 1
ATOM 1619 C C . ASP A 1 200 ? -34.596 -27.498 124.092 1.00 34.22 200 ASP A C 1
ATOM 1621 O O . ASP A 1 200 ? -35.760 -27.119 124.019 1.00 34.22 200 ASP A O 1
ATOM 1625 N N . ALA A 1 201 ? -34.003 -28.421 123.300 1.00 36.72 201 ALA A N 1
ATOM 1626 C CA . ALA A 1 201 ? -34.559 -29.597 122.594 1.00 36.72 201 ALA A CA 1
ATOM 1627 C C . ALA A 1 201 ? -35.443 -29.347 121.340 1.00 36.72 201 ALA A C 1
ATOM 1629 O O . ALA A 1 201 ? -36.241 -28.422 121.321 1.00 36.72 201 ALA A O 1
ATOM 1630 N N . ASP A 1 202 ? -35.339 -30.060 120.208 1.00 37.41 202 ASP A N 1
ATOM 1631 C CA . ASP A 1 202 ? -35.090 -31.494 119.964 1.00 37.41 202 ASP A CA 1
ATOM 1632 C C . ASP A 1 202 ? -34.398 -31.789 118.600 1.00 37.41 202 ASP A C 1
ATOM 1634 O O . ASP A 1 202 ? -34.470 -30.998 117.657 1.00 37.41 202 ASP A O 1
ATOM 1638 N N . ASP A 1 203 ? -33.768 -32.969 118.533 1.00 37.59 203 ASP A N 1
ATOM 1639 C CA . ASP A 1 203 ? -33.059 -33.637 117.422 1.00 37.59 203 ASP A CA 1
ATOM 1640 C C . ASP A 1 203 ? -33.883 -33.888 116.142 1.00 37.59 203 ASP A C 1
ATOM 1642 O O . ASP A 1 203 ? -35.035 -34.292 116.266 1.00 37.59 203 ASP A O 1
ATOM 1646 N N . ILE A 1 204 ? -33.241 -33.838 114.952 1.00 36.84 204 ILE A N 1
ATOM 1647 C CA . ILE A 1 204 ? -33.292 -34.882 113.888 1.00 36.84 204 ILE A CA 1
ATOM 1648 C C . ILE A 1 204 ? -31.976 -34.852 113.066 1.00 36.84 204 ILE A C 1
ATOM 1650 O O . ILE A 1 204 ? -31.691 -33.878 112.372 1.00 36.84 204 ILE A O 1
ATOM 1654 N N . GLU A 1 205 ? -31.205 -35.945 113.118 1.00 44.56 205 GLU A N 1
ATOM 1655 C CA . GLU A 1 205 ? -30.068 -36.280 112.236 1.00 44.56 205 GLU A CA 1
ATOM 1656 C C . GLU A 1 205 ? -30.544 -36.711 110.837 1.00 44.56 205 GLU A C 1
ATOM 1658 O O . GLU A 1 205 ? -31.443 -37.546 110.794 1.00 44.56 205 GLU A O 1
ATOM 1663 N N . ILE A 1 206 ? -29.896 -36.260 109.741 1.00 40.19 206 ILE A N 1
ATOM 1664 C CA . ILE A 1 206 ? -29.611 -37.072 108.527 1.00 40.19 206 ILE A CA 1
ATOM 1665 C C . ILE A 1 206 ? -28.325 -36.568 107.820 1.00 40.19 206 ILE A C 1
ATOM 1667 O O . ILE A 1 206 ? -28.317 -35.500 107.213 1.00 40.19 206 ILE A O 1
ATOM 1671 N N . ASP A 1 207 ? -27.285 -37.399 107.924 1.00 38.19 207 ASP A N 1
ATOM 1672 C CA . ASP A 1 207 ? -26.193 -37.789 107.007 1.00 38.19 207 ASP A CA 1
ATOM 1673 C C . ASP A 1 207 ? -25.455 -36.810 106.061 1.00 38.19 207 ASP A C 1
ATOM 1675 O O . ASP A 1 207 ? -25.978 -36.285 105.077 1.00 38.19 207 ASP A O 1
ATOM 1679 N N . ASP A 1 208 ? -24.135 -36.769 106.294 1.00 42.16 208 ASP A N 1
ATOM 1680 C CA . ASP A 1 208 ? -23.035 -36.419 105.388 1.00 42.16 208 ASP A CA 1
ATOM 1681 C C . ASP A 1 208 ? -23.022 -37.257 104.098 1.00 42.16 208 ASP A C 1
ATOM 1683 O O . ASP A 1 208 ? -22.970 -38.479 104.198 1.00 42.16 208 ASP A O 1
ATOM 1687 N N . VAL A 1 209 ? -22.851 -36.639 102.914 1.00 43.69 209 VAL A N 1
ATOM 1688 C CA . VAL A 1 209 ? -21.936 -37.160 101.869 1.00 43.69 209 VAL A CA 1
ATOM 1689 C C . VAL A 1 209 ? -21.338 -36.027 101.015 1.00 43.69 209 VAL A C 1
ATOM 1691 O O . VAL A 1 209 ? -21.987 -35.355 100.221 1.00 43.69 209 VAL A O 1
ATOM 1694 N N . VAL A 1 210 ? -20.032 -35.917 101.212 1.00 43.56 210 VAL A N 1
ATOM 1695 C CA . VAL A 1 210 ? -18.904 -35.371 100.450 1.00 43.56 210 VAL A CA 1
ATOM 1696 C C . VAL A 1 210 ? -18.978 -35.441 98.904 1.00 43.56 210 VAL A C 1
ATOM 1698 O O . VAL A 1 210 ? -19.329 -36.456 98.315 1.00 43.56 210 VAL A O 1
ATOM 1701 N N . ASP A 1 211 ? -18.428 -34.380 98.300 1.00 37.72 211 ASP A N 1
ATOM 1702 C CA . ASP A 1 211 ? -17.464 -34.351 97.179 1.00 37.72 211 ASP A CA 1
ATOM 1703 C C . ASP A 1 211 ? -17.857 -33.845 95.777 1.00 37.72 211 ASP A C 1
ATOM 1705 O O . ASP A 1 211 ? -18.647 -34.429 95.043 1.00 37.72 211 ASP A O 1
ATOM 1709 N N . LYS A 1 212 ? -17.027 -32.864 95.390 1.00 39.88 212 LYS A N 1
ATOM 1710 C CA . LYS A 1 212 ? -16.323 -32.675 94.112 1.00 39.88 212 LYS A CA 1
ATOM 1711 C C . LYS A 1 212 ? -17.057 -32.162 92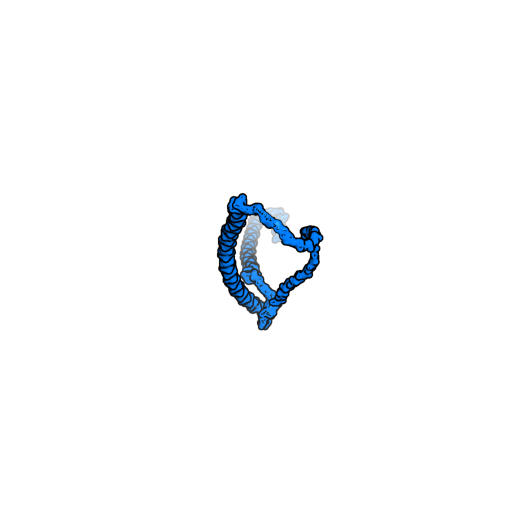.872 1.00 39.88 212 LYS A C 1
ATOM 1713 O O . LYS A 1 212 ? -17.923 -32.789 92.276 1.00 39.88 212 LYS A O 1
ATOM 1718 N N . GLN A 1 213 ? -16.494 -31.043 92.402 1.00 44.69 213 GLN A N 1
ATOM 1719 C CA . GLN A 1 213 ? -16.393 -30.662 90.993 1.00 44.69 213 GLN A CA 1
ATOM 1720 C C . GLN A 1 213 ? -16.005 -31.853 90.099 1.00 44.69 213 GLN A C 1
ATOM 1722 O O . GLN A 1 213 ? -15.349 -32.792 90.557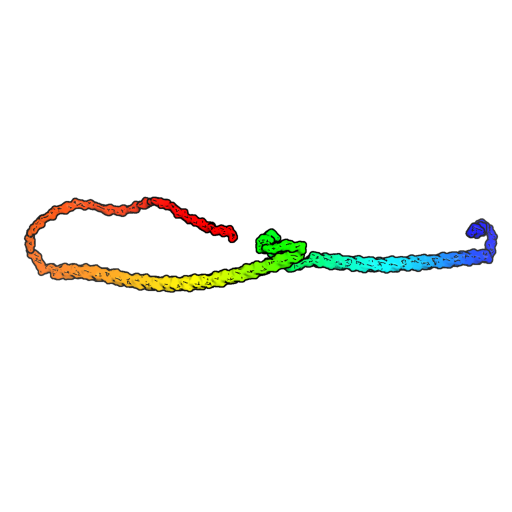 1.00 44.69 213 GLN A O 1
ATOM 1727 N N . PRO A 1 214 ? -16.234 -31.736 88.785 1.00 49.53 214 PRO A N 1
ATOM 1728 C CA . PRO A 1 214 ? -15.052 -31.434 87.978 1.00 49.53 214 PRO A CA 1
ATOM 1729 C C . PRO A 1 214 ? -15.308 -30.487 86.796 1.00 49.53 214 PRO A C 1
ATOM 1731 O O . PRO A 1 214 ? -16.375 -30.461 86.186 1.00 49.53 214 PRO A O 1
ATOM 1734 N N . GLN A 1 215 ? -14.258 -29.739 86.454 1.00 49.78 215 GLN A N 1
ATOM 1735 C CA . GLN A 1 215 ? -13.969 -29.378 85.070 1.00 49.78 215 GLN A CA 1
ATOM 1736 C C . GLN A 1 215 ? -13.552 -30.645 84.314 1.00 49.78 215 GLN A C 1
ATOM 1738 O O . GLN A 1 215 ? -12.836 -31.457 84.884 1.00 49.78 215 GLN A O 1
ATOM 1743 N N . ASP A 1 216 ? -13.935 -30.799 83.048 1.00 38.75 216 ASP A N 1
ATOM 1744 C CA . ASP A 1 216 ? -12.948 -30.783 81.964 1.00 38.75 216 ASP A CA 1
ATOM 1745 C C . ASP A 1 216 ? -13.558 -30.979 80.572 1.00 38.75 216 ASP A C 1
ATOM 1747 O O . ASP A 1 216 ? -14.667 -31.473 80.372 1.00 38.75 216 ASP A O 1
ATOM 1751 N N . ARG A 1 217 ? -12.755 -30.490 79.632 1.00 46.47 217 ARG A N 1
ATOM 1752 C CA . ARG A 1 217 ? -12.790 -30.592 78.176 1.00 46.47 217 ARG A CA 1
ATOM 1753 C C . ARG A 1 217 ? -12.822 -32.045 77.694 1.00 46.47 217 ARG A C 1
ATOM 1755 O O . ARG A 1 217 ? -12.203 -32.888 78.323 1.00 46.47 217 ARG A O 1
ATOM 1762 N N . ASP A 1 218 ? -13.407 -32.275 76.518 1.00 39.16 218 ASP A N 1
ATOM 1763 C CA . ASP A 1 218 ? -12.746 -32.901 75.353 1.00 39.16 218 ASP A CA 1
ATOM 1764 C C . ASP A 1 218 ? -13.757 -33.044 74.195 1.00 39.16 218 ASP A C 1
ATOM 1766 O O . ASP A 1 218 ? -14.915 -33.387 74.403 1.00 39.16 218 ASP A O 1
ATOM 1770 N N . THR A 1 219 ? -13.494 -32.409 73.049 1.00 45.56 219 THR A N 1
ATOM 1771 C CA . THR A 1 219 ? -12.951 -33.006 71.811 1.00 45.56 219 THR A CA 1
ATOM 1772 C C . THR A 1 219 ? -13.815 -34.122 71.198 1.00 45.56 219 THR A C 1
ATOM 1774 O O . THR A 1 219 ? -13.961 -35.204 71.748 1.00 45.56 219 THR A O 1
ATOM 1777 N N . ASN A 1 220 ? -14.324 -33.863 69.985 1.00 40.62 220 ASN A N 1
ATOM 1778 C CA . ASN A 1 220 ? -13.925 -34.548 68.743 1.00 40.62 220 ASN A CA 1
ATOM 1779 C C . ASN A 1 220 ? -15.082 -34.859 67.757 1.00 40.62 220 ASN A C 1
ATOM 1781 O O . ASN A 1 220 ? -16.147 -35.317 68.151 1.00 40.62 220 ASN A O 1
ATOM 1785 N N . ASP A 1 221 ? -14.769 -34.627 66.475 1.00 38.31 221 ASP A N 1
ATOM 1786 C CA . ASP A 1 221 ? -15.233 -35.269 65.230 1.00 38.31 221 ASP A CA 1
ATOM 1787 C C . ASP A 1 221 ? -16.728 -35.441 64.891 1.00 38.31 221 ASP A C 1
ATOM 1789 O O . ASP A 1 221 ? -17.442 -36.260 65.464 1.00 38.31 221 ASP A O 1
ATOM 1793 N N . SER A 1 222 ? -17.165 -34.845 63.770 1.00 46.06 222 SER A N 1
ATOM 1794 C CA . SER A 1 222 ? -17.127 -35.540 62.459 1.00 46.06 222 SER A CA 1
ATOM 1795 C C . SER A 1 222 ? -17.775 -34.737 61.311 1.00 46.06 222 SER A C 1
ATOM 1797 O O . SER A 1 222 ? -18.880 -34.217 61.420 1.00 46.06 222 SER A O 1
ATOM 1799 N N . ASP A 1 223 ? -17.024 -34.685 60.207 1.00 46.62 223 ASP A N 1
ATOM 1800 C CA . ASP A 1 223 ? -17.424 -34.815 58.799 1.00 46.62 223 ASP A CA 1
ATOM 1801 C C . ASP A 1 223 ? -18.370 -33.826 58.081 1.00 46.62 223 ASP A C 1
ATOM 1803 O O . ASP A 1 223 ? -19.589 -33.813 58.210 1.00 46.62 223 ASP A O 1
ATOM 1807 N N . HIS A 1 224 ? -17.728 -33.086 57.166 1.00 50.12 224 HIS A N 1
ATOM 1808 C CA . HIS A 1 224 ? -18.003 -33.014 55.723 1.00 50.12 224 HIS A CA 1
ATOM 1809 C C . HIS A 1 224 ? -19.441 -33.231 55.210 1.00 50.12 224 HIS A C 1
ATOM 1811 O O . HIS A 1 224 ? -19.920 -34.358 55.134 1.00 50.12 224 HIS A O 1
ATOM 1817 N N . GLN A 1 225 ? -19.977 -32.202 54.537 1.00 47.75 225 GLN A N 1
ATOM 1818 C CA . GLN A 1 225 ? -20.221 -32.298 53.089 1.00 47.75 225 GLN A CA 1
ATOM 1819 C C . GLN A 1 225 ? -20.392 -30.926 52.425 1.00 47.75 225 GLN A C 1
ATOM 1821 O O . GLN A 1 225 ? -21.326 -30.169 52.669 1.00 47.75 225 GLN A O 1
ATOM 1826 N N . THR A 1 226 ? -19.435 -30.646 51.547 1.00 48.56 226 THR A N 1
ATOM 1827 C CA . THR A 1 226 ? -19.484 -29.669 50.465 1.00 48.56 226 THR A CA 1
ATOM 1828 C C . THR A 1 226 ? -20.543 -30.103 49.447 1.00 48.56 226 THR A C 1
ATOM 1830 O O . THR A 1 226 ? -20.528 -31.254 49.015 1.00 48.56 226 THR A O 1
ATOM 1833 N N . ALA A 1 227 ? -21.424 -29.191 49.032 1.00 44.38 227 ALA A N 1
ATOM 1834 C CA . ALA A 1 227 ? -22.302 -29.362 47.873 1.00 44.38 227 ALA A CA 1
ATOM 1835 C C . ALA A 1 227 ? -21.937 -28.337 46.776 1.00 44.38 227 ALA A C 1
ATOM 1837 O O . ALA A 1 227 ? -21.385 -27.283 47.100 1.00 44.38 227 ALA A O 1
ATOM 1838 N N . PRO A 1 228 ? -22.150 -28.670 45.489 1.00 53.38 228 PRO A N 1
ATOM 1839 C CA . PRO A 1 228 ? -21.248 -28.276 44.414 1.00 53.38 228 PRO A CA 1
ATOM 1840 C C . PRO A 1 228 ? -21.744 -27.112 43.550 1.00 53.38 228 PRO A C 1
ATOM 1842 O O . PRO A 1 228 ? -22.912 -26.738 43.554 1.00 53.38 228 PRO A O 1
ATOM 1845 N N . ALA A 1 229 ? -20.791 -26.591 42.778 1.00 42.78 229 ALA A N 1
ATOM 1846 C CA . ALA A 1 229 ? -20.934 -25.587 41.738 1.00 42.78 229 ALA A CA 1
ATOM 1847 C C . ALA A 1 229 ? -21.974 -25.958 40.663 1.00 42.78 229 ALA A C 1
ATOM 1849 O O . ALA A 1 229 ? -21.891 -27.026 40.056 1.00 42.78 229 ALA A O 1
ATOM 1850 N N . GLU A 1 230 ? -22.874 -25.020 40.365 1.00 48.84 230 GLU A N 1
ATOM 1851 C CA . GLU A 1 230 ? -23.642 -24.993 39.121 1.00 48.84 230 GLU A CA 1
ATOM 1852 C C . GLU A 1 230 ? -22.790 -24.366 38.011 1.00 48.84 230 GLU A C 1
ATOM 1854 O O . GLU A 1 230 ? -22.456 -23.179 38.025 1.00 48.84 230 GLU A O 1
ATOM 1859 N N . GLN A 1 231 ? -22.426 -25.210 37.049 1.00 44.25 231 GLN A N 1
ATOM 1860 C CA . GLN A 1 231 ? -22.052 -24.811 35.701 1.00 44.25 231 GLN A CA 1
ATOM 1861 C C . GLN A 1 231 ? -23.329 -24.337 34.996 1.00 44.25 231 GLN A C 1
ATOM 1863 O O . GLN A 1 231 ? -24.283 -25.103 34.888 1.00 44.25 231 GLN A O 1
ATOM 1868 N N . MET A 1 232 ? -23.356 -23.087 34.530 1.00 54.72 232 MET A N 1
ATOM 1869 C CA . MET A 1 232 ? -24.319 -22.670 33.514 1.00 54.72 232 MET A CA 1
ATOM 1870 C C . MET A 1 232 ? -23.675 -22.804 32.145 1.00 54.72 232 MET A C 1
ATOM 1872 O O . MET A 1 232 ? -22.632 -22.211 31.860 1.00 54.72 232 MET A O 1
ATOM 1876 N N . ASP A 1 233 ? -24.333 -23.640 31.354 1.00 50.78 233 ASP A N 1
ATOM 1877 C CA . ASP A 1 233 ? -24.013 -23.999 29.993 1.00 50.78 233 ASP A CA 1
ATOM 1878 C C . ASP A 1 233 ? -23.951 -22.793 29.059 1.00 50.78 233 ASP A C 1
ATOM 1880 O O . ASP A 1 233 ? -24.769 -21.872 29.077 1.00 50.78 233 ASP A O 1
ATOM 1884 N N . THR A 1 234 ? -22.961 -22.884 28.186 1.00 50.03 234 THR A N 1
ATOM 1885 C CA . THR A 1 234 ? -22.912 -22.247 26.882 1.00 50.03 234 THR A CA 1
ATOM 1886 C C . THR A 1 234 ? -24.073 -22.722 26.010 1.00 50.03 234 THR A C 1
ATOM 1888 O O . THR A 1 234 ? -24.196 -23.920 25.756 1.00 50.03 234 THR A O 1
ATOM 1891 N N . ASN A 1 235 ? -24.854 -21.773 25.502 1.00 55.53 235 ASN A N 1
ATOM 1892 C CA . ASN A 1 235 ? -25.408 -21.776 24.147 1.00 55.53 235 ASN A CA 1
ATOM 1893 C C . ASN A 1 235 ? -25.647 -20.329 23.713 1.00 55.53 235 ASN A C 1
ATOM 1895 O O . ASN A 1 235 ? -26.292 -19.585 24.487 1.00 55.53 235 ASN A O 1
#